Protein AF-A0A7S4M885-F1 (afdb_monomer_lite)

Organism: NCBI:txid1487602

pLDDT: mean 85.15, std 11.68, range [41.31, 98.31]

Sequence (288 aa):
MVENRATVFFYVQADGYTIRGDMFSFKGLKLKLEPGKSYRIQMQRTVEAQRLHRTTGYGLYCNTDALFKLGIINESKNAKSIIAGQDSVQCASYKGKLWFFWGDTTSWEYPIMKNGFRSVCAYAEKTSITQSRPIRYTYLMNEDQSFTRAAVDPANLFHEMKDITDFDIATIWISGVTTVCDKNEKETMVAHGFARLRDSGEQYIVGALVWNDECQIFHWEKTLHSNLLHRENVNVSFQDIWQATNGAVTCKDSGNVYFCTPFPLVTVPSSLDSWCDALHYSFTPSVR

Secondary structure (DSSP, 8-state):
------EEEEE--BTTEE----TT---EEEEE--TT---PPP-EE-SSSPP----SSTTTTHHHHHHH---HHHH-GGGG--EEEE-S-EEEEETTEEEEEESSEEESS-SS-TTTTB-EEEEEEGGG-BTTB----EE-B-TTSSSBPBSEE-HHHHHH-TT--GGGEEEEEEEEEEEEE-TT--EEEEEEEEEEETT-SS-EEEEEEEEETTTTEEEEEEEEEETTSTT-S----HHHHHHHTSSEEEETTTTEEEE-SSS--EEEESSHHHHT-GGG-EE-----

Radius of gyration: 23.23 Å; chains: 1; bounding box: 60×46×76 Å

Foldseek 3Di:
DPQCQDWDKDQDDDPQWFAQADPVGRGTDTDGDGPPDDDDDDIHGNDPDDDQADAFAPCHCVVVCVVPVPCVCVVAPCVPAQWHDFDDWDWEDDPQKIKIKTQWTQGPVGGTDPALQAIFIWIFHPVQDDSNDHTRTDACADPVNNHGHHQEDAPVVCVVVVVDDSQQWPHKDWAQWYWFADPVRDIWTKIKIWTDTPPPVFWIWIAIWTADPVVRHTYGDATADTPVPVPDPDPDGSVNVRQQRHPWDQDPVVQWIAHPNPHRQWIAGRHPVRSGYNVRIGGHDPPD

Structure (mmCIF, N/CA/C/O backbone):
data_AF-A0A7S4M885-F1
#
_entry.id   AF-A0A7S4M885-F1
#
loop_
_atom_site.group_PDB
_atom_site.id
_atom_site.type_symbol
_atom_site.label_atom_id
_atom_site.label_alt_id
_atom_site.label_comp_id
_atom_site.label_asym_id
_atom_site.label_entity_id
_atom_site.label_seq_id
_atom_site.pdbx_PDB_ins_code
_atom_site.Cartn_x
_atom_site.Cartn_y
_atom_site.Cartn_z
_atom_site.occupancy
_atom_site.B_iso_or_equiv
_atom_site.auth_seq_id
_atom_site.auth_comp_id
_atom_site.auth_asym_id
_atom_site.auth_atom_id
_atom_site.pdbx_PDB_model_num
ATOM 1 N N . MET A 1 1 ? 23.822 8.217 -46.632 1.00 46.25 1 MET A N 1
ATOM 2 C CA . MET A 1 1 ? 23.373 7.489 -45.425 1.00 46.25 1 MET A CA 1
ATOM 3 C C . MET A 1 1 ? 24.330 6.327 -45.218 1.00 46.25 1 MET A C 1
ATOM 5 O O . MET A 1 1 ? 24.315 5.411 -46.026 1.00 46.25 1 MET A O 1
ATOM 9 N N . VAL A 1 2 ? 25.237 6.401 -44.241 1.00 49.38 2 VAL A N 1
ATOM 10 C CA . VAL A 1 2 ? 26.150 5.285 -43.940 1.00 49.38 2 VAL A CA 1
ATOM 11 C C . VAL A 1 2 ? 25.327 4.215 -43.223 1.00 49.38 2 VAL A C 1
ATOM 13 O O . VAL A 1 2 ? 24.893 4.427 -42.093 1.00 49.38 2 VAL A O 1
ATOM 16 N N . GLU A 1 3 ? 25.048 3.096 -43.893 1.00 55.44 3 GLU A N 1
ATOM 17 C CA . GLU A 1 3 ? 24.415 1.934 -43.266 1.00 55.44 3 GLU A CA 1
ATOM 18 C C . GLU A 1 3 ? 25.388 1.337 -42.251 1.00 55.44 3 GLU A C 1
ATOM 20 O O . GLU A 1 3 ? 26.307 0.593 -42.598 1.00 55.44 3 GLU A O 1
ATOM 25 N N . ASN A 1 4 ? 25.216 1.687 -40.981 1.00 56.59 4 ASN A N 1
ATOM 26 C CA . ASN A 1 4 ? 26.073 1.185 -39.922 1.00 56.59 4 ASN A CA 1
ATOM 27 C C . ASN A 1 4 ? 25.690 -0.276 -39.609 1.00 56.59 4 ASN A C 1
ATOM 29 O O . ASN A 1 4 ? 24.867 -0.547 -38.741 1.00 56.59 4 ASN A O 1
ATOM 33 N N . ARG A 1 5 ? 26.264 -1.226 -40.360 1.00 68.38 5 ARG A N 1
ATOM 34 C CA . ARG A 1 5 ? 26.051 -2.687 -40.239 1.00 68.38 5 ARG A CA 1
ATOM 35 C C . ARG A 1 5 ? 26.882 -3.314 -39.108 1.00 68.38 5 ARG A C 1
ATOM 37 O O . ARG A 1 5 ? 27.322 -4.462 -39.212 1.00 68.38 5 ARG A O 1
ATOM 44 N N . ALA A 1 6 ? 27.159 -2.549 -38.055 1.00 83.50 6 ALA A N 1
ATOM 45 C CA . ALA A 1 6 ? 28.027 -2.977 -36.970 1.00 83.50 6 ALA A CA 1
ATOM 46 C C . ALA A 1 6 ? 27.397 -4.144 -36.195 1.00 83.50 6 ALA A C 1
ATOM 48 O O . ALA A 1 6 ? 26.206 -4.145 -35.872 1.00 83.50 6 ALA A O 1
ATOM 49 N N . THR A 1 7 ? 28.218 -5.147 -35.888 1.00 91.69 7 THR A N 1
ATOM 50 C CA . THR A 1 7 ? 27.863 -6.170 -34.904 1.00 91.69 7 THR A CA 1
ATOM 51 C C . THR A 1 7 ? 28.271 -5.659 -33.534 1.00 91.69 7 THR A C 1
ATOM 53 O O . THR A 1 7 ? 29.448 -5.395 -33.302 1.00 91.69 7 THR A O 1
ATOM 56 N N . VAL A 1 8 ? 27.300 -5.519 -32.639 1.00 92.69 8 VAL A N 1
ATOM 57 C CA . VAL A 1 8 ? 27.499 -4.979 -31.292 1.00 92.69 8 VAL A CA 1
ATOM 58 C C . VAL A 1 8 ? 27.190 -6.070 -30.275 1.00 92.69 8 VAL A C 1
ATOM 60 O O . VAL A 1 8 ? 26.239 -6.835 -30.442 1.00 92.69 8 VAL A O 1
ATOM 63 N N . PHE A 1 9 ? 28.020 -6.173 -29.239 1.00 92.12 9 PHE A N 1
ATOM 64 C CA . PHE A 1 9 ? 27.763 -7.060 -28.112 1.00 92.12 9 PHE A CA 1
ATOM 65 C C . PHE A 1 9 ? 26.904 -6.339 -27.073 1.00 92.12 9 PHE A C 1
ATOM 67 O O . PHE A 1 9 ? 27.247 -5.239 -26.645 1.00 92.12 9 PHE A O 1
ATOM 74 N N . PHE A 1 10 ? 25.813 -6.974 -26.656 1.00 92.75 10 PHE A N 1
ATOM 75 C CA . PHE A 1 10 ? 24.923 -6.466 -25.619 1.00 92.75 10 PHE A CA 1
ATOM 76 C C . PHE A 1 10 ? 24.984 -7.370 -24.399 1.00 92.75 10 PHE A C 1
ATOM 78 O O . PHE A 1 10 ? 24.744 -8.574 -24.513 1.00 92.75 10 PHE A O 1
ATOM 85 N N . TYR A 1 11 ? 25.239 -6.782 -23.232 1.00 94.44 11 TYR A N 1
ATOM 86 C CA . TYR A 1 11 ? 24.945 -7.437 -21.963 1.00 94.44 11 TYR A CA 1
ATOM 87 C C . TYR A 1 11 ? 23.434 -7.494 -21.757 1.00 94.44 11 TYR A C 1
ATOM 89 O O . TYR A 1 11 ? 22.723 -6.531 -22.048 1.00 94.44 11 TYR A O 1
ATOM 97 N N . VAL A 1 12 ? 22.945 -8.627 -21.255 1.00 92.25 12 VAL A N 1
ATOM 98 C CA . VAL A 1 12 ? 21.523 -8.836 -20.979 1.00 92.25 12 VAL A CA 1
ATOM 99 C C . VAL A 1 12 ? 21.351 -9.171 -19.509 1.00 92.25 12 VAL A C 1
ATOM 101 O O . VAL A 1 12 ? 21.876 -10.171 -19.020 1.00 92.25 12 VAL A O 1
ATOM 104 N N . GLN A 1 13 ? 20.573 -8.346 -18.817 1.00 89.62 13 GLN A N 1
ATOM 105 C CA . GLN A 1 13 ? 20.245 -8.521 -17.410 1.00 89.62 13 GLN A CA 1
ATOM 106 C C . GLN A 1 13 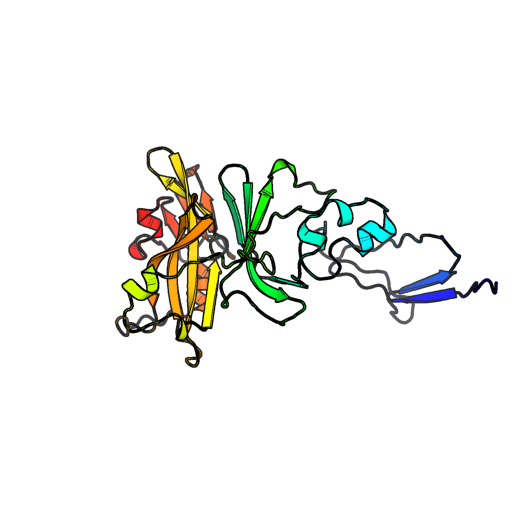? 18.742 -8.352 -17.209 1.00 89.62 13 GLN A C 1
ATOM 108 O O . GLN A 1 13 ? 18.130 -7.435 -17.757 1.00 89.62 13 GLN A O 1
ATOM 113 N N . ALA A 1 14 ? 18.155 -9.244 -16.416 1.00 86.81 14 ALA A N 1
ATOM 114 C CA . ALA A 1 14 ? 16.777 -9.149 -15.964 1.00 86.81 14 ALA A CA 1
ATOM 115 C C . ALA A 1 14 ? 16.621 -9.902 -14.638 1.00 86.81 14 ALA A C 1
ATOM 117 O O . ALA A 1 14 ? 17.200 -10.972 -14.461 1.00 86.81 14 ALA A O 1
ATOM 118 N N . ASP A 1 15 ? 15.824 -9.371 -13.715 1.00 86.69 15 ASP A N 1
ATOM 119 C CA . ASP A 1 15 ? 15.561 -10.045 -12.440 1.00 86.69 15 ASP A CA 1
ATOM 120 C C . ASP A 1 15 ? 14.787 -11.344 -12.674 1.00 86.69 15 ASP A C 1
ATOM 122 O O . ASP A 1 15 ? 13.747 -11.333 -13.336 1.00 86.69 15 ASP A O 1
ATOM 126 N N . GLY A 1 16 ? 15.271 -12.457 -12.119 1.00 90.75 16 GLY A N 1
ATOM 127 C CA . GLY A 1 16 ? 14.617 -13.764 -12.240 1.00 90.75 16 GLY A CA 1
ATOM 128 C C . GLY A 1 16 ? 14.776 -14.445 -13.605 1.00 90.75 16 GLY A C 1
ATOM 129 O O . GLY A 1 16 ? 14.171 -15.494 -13.831 1.00 90.75 16 GLY A O 1
ATOM 130 N N . TYR A 1 17 ? 15.584 -13.883 -14.510 1.00 92.19 17 TYR A N 1
ATOM 131 C CA . TYR A 1 17 ? 15.897 -14.479 -15.808 1.00 92.19 17 TYR A CA 1
ATOM 132 C C . TYR A 1 17 ? 17.391 -14.381 -16.109 1.00 92.19 17 TYR A C 1
ATOM 134 O O . TYR A 1 17 ? 18.079 -13.439 -15.729 1.00 92.19 17 TYR A O 1
ATOM 142 N N . THR A 1 18 ? 17.913 -15.349 -16.851 1.00 92.38 18 THR A N 1
ATOM 143 C CA . THR A 1 18 ? 19.321 -15.392 -17.222 1.00 92.38 18 THR A CA 1
ATOM 144 C C . THR A 1 18 ? 19.511 -15.879 -18.650 1.00 92.38 18 THR A C 1
ATOM 146 O O . THR A 1 18 ? 18.669 -16.578 -19.213 1.00 92.38 18 THR A O 1
ATOM 149 N N . ILE A 1 19 ? 20.634 -15.498 -19.246 1.00 94.19 19 ILE A N 1
ATOM 150 C CA . ILE A 1 19 ? 21.132 -16.080 -20.486 1.00 94.19 19 ILE A CA 1
ATOM 151 C C . ILE A 1 19 ? 22.395 -16.873 -20.163 1.00 94.19 19 ILE A C 1
ATOM 153 O O . ILE A 1 19 ? 23.155 -16.511 -19.259 1.00 94.19 19 ILE A O 1
ATOM 157 N N . ARG A 1 20 ? 22.615 -17.967 -20.894 1.00 89.38 20 ARG A N 1
ATOM 158 C CA . ARG A 1 20 ? 23.841 -18.751 -20.766 1.00 89.38 20 ARG A CA 1
ATOM 159 C C . ARG A 1 20 ? 25.040 -17.857 -21.098 1.00 89.38 20 ARG A C 1
ATOM 161 O O . ARG A 1 20 ? 25.049 -17.215 -22.144 1.00 89.38 20 ARG A O 1
ATOM 168 N N . GLY A 1 21 ? 26.023 -17.822 -20.200 1.00 88.75 21 GLY A N 1
ATOM 169 C CA . GLY A 1 21 ? 27.288 -17.140 -20.456 1.00 88.75 21 GLY A CA 1
ATOM 170 C C . GLY A 1 21 ? 28.099 -17.852 -21.538 1.00 88.75 21 GLY A C 1
ATOM 171 O O . GLY A 1 21 ? 27.958 -19.063 -21.732 1.00 88.75 21 GLY A O 1
ATOM 172 N N . ASP A 1 22 ? 28.944 -17.103 -22.240 1.00 87.56 22 ASP A N 1
ATOM 173 C CA . ASP A 1 22 ? 29.936 -17.684 -23.145 1.00 87.56 22 ASP A CA 1
ATOM 174 C C . ASP A 1 22 ? 31.113 -18.332 -22.379 1.00 87.56 22 ASP A C 1
ATOM 176 O O . ASP A 1 22 ? 31.073 -18.490 -21.157 1.00 87.56 22 ASP A O 1
ATOM 180 N N . MET A 1 23 ? 32.174 -18.726 -23.092 1.00 90.75 23 MET A N 1
ATOM 181 C CA . MET A 1 23 ? 33.375 -19.337 -22.498 1.00 90.75 23 MET A CA 1
ATOM 182 C C . MET A 1 23 ? 34.068 -18.433 -21.458 1.00 90.75 23 MET A C 1
ATOM 184 O O . MET A 1 23 ? 34.763 -18.940 -20.583 1.00 90.75 23 MET A O 1
ATOM 188 N N . PHE A 1 24 ? 33.849 -17.117 -21.518 1.00 90.88 24 PHE A N 1
ATOM 189 C CA . PHE A 1 24 ? 34.384 -16.125 -20.582 1.00 90.88 24 PHE A CA 1
ATOM 190 C C . PHE A 1 24 ? 33.341 -15.670 -19.553 1.00 90.88 24 PHE A C 1
ATOM 192 O O . PHE A 1 24 ? 33.571 -14.721 -18.809 1.00 90.88 24 PHE A O 1
ATOM 199 N N . SER A 1 25 ? 32.196 -16.358 -19.479 1.00 89.50 25 SER A N 1
ATOM 200 C CA . SER A 1 25 ? 31.058 -16.032 -18.613 1.00 89.50 25 SER A CA 1
ATOM 201 C C . SER A 1 25 ? 30.357 -14.705 -18.932 1.00 89.50 25 SER A C 1
ATOM 203 O O . SER A 1 25 ? 29.567 -14.220 -18.115 1.00 89.50 25 SER A O 1
ATOM 205 N N . PHE A 1 26 ? 30.554 -14.129 -20.123 1.00 91.81 26 PHE A N 1
ATOM 206 C CA . PHE A 1 26 ? 29.802 -12.943 -20.524 1.00 91.81 26 PHE A CA 1
ATOM 207 C C . PHE A 1 26 ? 28.343 -13.309 -20.808 1.00 91.81 26 PHE A C 1
ATOM 209 O O . PHE A 1 26 ? 28.038 -14.099 -21.703 1.00 91.81 26 PHE A O 1
ATOM 216 N N . LYS A 1 27 ? 27.419 -12.717 -20.044 1.00 92.94 27 LYS A N 1
ATOM 217 C CA . LYS A 1 27 ? 25.970 -12.928 -20.179 1.00 92.94 27 LYS A CA 1
ATOM 218 C C . LYS A 1 27 ? 25.377 -11.942 -21.182 1.00 92.94 27 LYS A C 1
ATOM 220 O O . LYS A 1 27 ? 24.814 -10.911 -20.816 1.00 92.94 27 LYS A O 1
ATOM 225 N N . GLY A 1 28 ? 25.549 -12.246 -22.462 1.00 93.25 28 GLY A N 1
ATOM 226 C CA . GLY A 1 28 ? 25.133 -11.363 -23.541 1.00 93.25 28 GLY A CA 1
ATOM 227 C C . GLY A 1 28 ? 25.100 -12.043 -24.901 1.00 93.25 28 GLY A C 1
ATOM 228 O O . GLY A 1 28 ? 25.304 -13.249 -25.019 1.00 93.25 28 GLY A O 1
ATOM 229 N N . LEU A 1 29 ? 24.828 -11.259 -25.939 1.00 92.69 29 LEU A N 1
ATOM 230 C CA . LEU A 1 29 ? 24.821 -11.738 -27.316 1.00 92.69 29 LEU A CA 1
ATOM 231 C C . LEU A 1 29 ? 25.283 -10.660 -28.293 1.00 92.69 29 LEU A C 1
ATOM 233 O O . LEU A 1 29 ? 25.112 -9.460 -28.073 1.00 92.69 29 LEU A O 1
ATOM 237 N N . LYS A 1 30 ? 25.862 -11.117 -29.403 1.00 92.50 30 LYS A N 1
ATOM 238 C CA . LYS A 1 30 ? 26.221 -10.270 -30.539 1.00 92.50 30 LYS A CA 1
ATOM 239 C C . LYS A 1 30 ? 24.999 -10.097 -31.429 1.00 92.50 30 LYS A C 1
ATOM 241 O O . LYS A 1 30 ? 24.445 -11.082 -31.912 1.00 92.50 30 LYS A O 1
ATOM 246 N N . LEU A 1 31 ? 24.605 -8.854 -31.669 1.00 91.94 31 LEU A N 1
ATOM 247 C CA . LEU A 1 31 ? 23.520 -8.509 -32.577 1.00 91.94 31 LEU A CA 1
ATOM 248 C C . LEU A 1 31 ? 24.074 -7.700 -33.744 1.00 91.94 31 LEU A C 1
ATOM 250 O O . LEU A 1 31 ? 24.783 -6.713 -33.549 1.00 91.94 31 LEU A O 1
ATOM 254 N N . LYS A 1 32 ? 23.734 -8.113 -34.965 1.00 91.88 32 LYS A N 1
ATOM 255 C CA . LYS A 1 32 ? 24.028 -7.342 -36.174 1.00 91.88 32 LYS A CA 1
ATOM 256 C C . LYS A 1 32 ? 22.964 -6.262 -36.333 1.00 91.88 32 LYS A C 1
ATOM 258 O O . LYS A 1 32 ? 21.813 -6.576 -36.616 1.00 91.88 32 LYS A O 1
ATOM 263 N N . LEU A 1 33 ? 23.303 -5.000 -36.125 1.00 88.94 33 LEU A N 1
ATOM 264 C CA . LEU A 1 33 ? 22.292 -3.948 -36.148 1.00 88.94 33 LEU A CA 1
ATOM 265 C C . LEU A 1 33 ? 21.846 -3.663 -37.590 1.00 88.94 33 LEU A C 1
ATOM 267 O O . LEU A 1 33 ? 22.669 -3.447 -38.476 1.00 88.94 33 LEU A O 1
ATOM 271 N N . GLU A 1 34 ? 20.533 -3.698 -37.821 1.00 86.75 34 GLU A N 1
ATOM 272 C CA . GLU A 1 34 ? 19.895 -3.389 -39.105 1.00 86.75 34 GLU A CA 1
ATOM 273 C C . GLU A 1 34 ? 18.704 -2.452 -38.815 1.00 86.75 34 GLU A C 1
ATOM 275 O O . GLU A 1 34 ? 17.918 -2.754 -37.908 1.00 86.75 34 GLU A O 1
ATOM 280 N N . PRO A 1 35 ? 18.566 -1.305 -39.512 1.00 84.44 35 PRO A N 1
ATOM 281 C CA . PRO A 1 35 ? 17.481 -0.359 -39.258 1.00 84.44 35 PRO A CA 1
ATOM 282 C C . PRO A 1 35 ? 16.100 -1.025 -39.292 1.00 84.44 35 PRO A C 1
ATOM 284 O O . PRO A 1 35 ? 15.776 -1.756 -40.224 1.00 84.44 35 PRO A O 1
ATOM 287 N N . GLY A 1 36 ? 15.288 -0.784 -38.259 1.00 83.44 36 GLY A N 1
ATOM 288 C CA . GLY A 1 36 ? 13.927 -1.323 -38.146 1.00 83.44 36 GLY A CA 1
ATOM 289 C C . GLY A 1 36 ? 13.830 -2.808 -37.778 1.00 83.44 36 GLY A C 1
ATOM 290 O O . GLY A 1 36 ? 12.720 -3.306 -37.597 1.00 83.44 36 GLY A O 1
ATOM 291 N N . LYS A 1 37 ? 14.951 -3.526 -37.633 1.00 86.38 37 LYS A N 1
ATOM 292 C CA . LYS A 1 37 ? 14.936 -4.948 -37.279 1.00 86.38 37 LYS A CA 1
ATOM 293 C C . LYS A 1 37 ? 14.741 -5.161 -35.782 1.00 86.38 37 LYS A C 1
ATOM 295 O O . LYS A 1 37 ? 15.445 -4.578 -34.960 1.00 86.38 37 LYS A O 1
ATOM 300 N N . SER A 1 38 ? 13.831 -6.066 -35.433 1.00 85.19 38 SER A N 1
ATOM 301 C CA . SER A 1 38 ? 13.612 -6.515 -34.057 1.00 85.19 38 SER A CA 1
ATOM 302 C C . SER A 1 38 ? 14.305 -7.850 -33.798 1.00 85.19 38 SER A C 1
ATOM 304 O O . SER A 1 38 ? 14.246 -8.768 -34.616 1.00 85.19 38 SER A O 1
ATOM 306 N N . TYR A 1 39 ? 14.926 -7.971 -32.627 1.00 87.19 39 TYR A N 1
ATOM 307 C CA . TYR A 1 39 ? 15.558 -9.197 -32.154 1.00 87.19 39 TYR A CA 1
ATOM 308 C C . TYR A 1 39 ? 14.798 -9.737 -30.949 1.00 87.19 39 TYR A C 1
ATOM 310 O O . TYR A 1 39 ? 14.526 -9.002 -30.002 1.00 87.19 39 TYR A O 1
ATOM 318 N N . ARG A 1 40 ? 14.468 -11.031 -30.967 1.00 88.50 40 ARG A N 1
ATOM 319 C CA . ARG A 1 40 ? 13.865 -11.718 -29.823 1.00 88.50 40 ARG A CA 1
ATOM 320 C C . ARG A 1 40 ? 14.944 -12.486 -29.073 1.00 88.50 40 ARG A C 1
ATOM 322 O O . ARG A 1 40 ? 15.534 -13.410 -29.623 1.00 88.50 40 ARG A O 1
ATOM 329 N N . ILE A 1 41 ? 15.164 -12.123 -27.814 1.00 89.25 41 ILE A N 1
ATOM 330 C CA . ILE A 1 41 ? 16.119 -12.794 -26.930 1.00 89.25 41 ILE A CA 1
ATOM 331 C C . ILE A 1 41 ? 15.336 -13.773 -26.059 1.00 89.25 41 ILE A C 1
ATOM 333 O O . ILE A 1 41 ? 14.445 -13.370 -25.313 1.00 89.25 41 ILE A O 1
ATOM 337 N N . GLN A 1 42 ? 15.638 -15.064 -26.177 1.00 90.62 42 GLN A N 1
ATOM 338 C CA . GLN A 1 42 ? 15.100 -16.077 -25.272 1.00 90.62 42 GLN A CA 1
ATOM 339 C C . GLN A 1 42 ? 15.991 -16.166 -24.031 1.00 90.62 42 GLN A C 1
ATOM 341 O O . GLN A 1 42 ? 17.213 -16.234 -24.146 1.00 90.62 42 GLN A O 1
ATOM 346 N N . MET A 1 43 ? 15.376 -16.156 -22.851 1.00 91.62 43 MET A N 1
ATOM 347 C CA . MET A 1 43 ? 16.064 -16.220 -21.561 1.00 91.62 43 MET A CA 1
ATOM 348 C C . MET A 1 43 ? 15.503 -17.375 -20.733 1.00 91.62 43 MET A C 1
ATOM 350 O O . MET A 1 43 ? 14.318 -17.698 -20.827 1.00 91.62 43 MET A O 1
ATOM 354 N N . GLN A 1 44 ? 16.348 -17.972 -19.900 1.00 91.12 44 GLN A N 1
ATOM 355 C CA . GLN A 1 44 ? 15.960 -18.990 -18.936 1.00 91.12 44 GLN A CA 1
ATOM 356 C C . GLN A 1 44 ? 15.480 -18.316 -17.654 1.00 91.12 44 GLN A C 1
ATOM 358 O O . GLN A 1 44 ? 16.190 -17.500 -17.072 1.00 91.12 44 GLN A O 1
ATOM 363 N N . ARG A 1 45 ? 14.282 -18.666 -17.196 1.00 92.19 45 ARG A N 1
ATOM 364 C CA . ARG A 1 45 ? 13.773 -18.225 -15.898 1.00 92.19 45 ARG A CA 1
ATOM 365 C C . ARG A 1 45 ? 14.516 -18.958 -14.773 1.00 92.19 45 ARG A C 1
ATOM 367 O O . ARG A 1 45 ? 14.712 -20.166 -14.862 1.00 92.19 45 ARG A O 1
ATOM 374 N N . THR A 1 46 ? 14.930 -18.227 -13.741 1.00 93.06 46 THR A N 1
ATOM 375 C CA . THR A 1 46 ? 15.710 -18.742 -12.599 1.00 93.06 46 THR A CA 1
ATOM 376 C C . THR A 1 46 ? 14.919 -18.783 -11.291 1.00 93.06 46 THR A C 1
ATOM 378 O O . THR A 1 46 ? 15.459 -19.204 -10.275 1.00 93.06 46 THR A O 1
ATOM 381 N N . VAL A 1 47 ? 13.670 -18.315 -11.297 1.00 91.56 47 VAL A N 1
ATOM 382 C CA . VAL A 1 47 ? 12.755 -18.302 -10.144 1.00 91.56 47 VAL A CA 1
ATOM 383 C C . VAL A 1 47 ? 11.389 -18.842 -10.566 1.00 91.56 47 VAL A C 1
ATOM 385 O O . VAL A 1 47 ? 11.011 -18.695 -11.722 1.00 91.56 47 VAL A O 1
ATOM 388 N N . GLU A 1 48 ? 10.617 -19.438 -9.659 1.00 89.62 48 GLU A N 1
ATOM 389 C CA . GLU A 1 48 ? 9.286 -19.975 -10.008 1.00 89.62 48 GLU A CA 1
ATOM 390 C C . GLU A 1 48 ? 8.309 -18.875 -10.460 1.00 89.62 48 GLU A C 1
ATOM 392 O O . GLU A 1 48 ? 7.490 -19.069 -11.361 1.00 89.62 48 GLU A O 1
ATOM 397 N N . ALA A 1 49 ? 8.436 -17.679 -9.879 1.00 86.31 49 ALA A N 1
ATOM 398 C CA . ALA A 1 49 ? 7.587 -16.543 -10.202 1.00 86.31 49 ALA A CA 1
ATOM 399 C C . ALA A 1 49 ? 7.841 -16.016 -11.626 1.00 86.31 49 ALA A C 1
ATOM 401 O O . ALA A 1 49 ? 8.965 -15.704 -12.021 1.00 86.31 49 ALA A O 1
ATOM 402 N N . GLN A 1 50 ? 6.770 -15.842 -12.400 1.00 83.44 50 GLN A N 1
ATOM 403 C CA . GLN A 1 50 ? 6.833 -15.138 -13.677 1.00 83.44 50 GLN A CA 1
ATOM 404 C C . GLN A 1 50 ? 6.629 -13.637 -13.467 1.00 83.44 50 GLN A C 1
ATOM 406 O O . GLN A 1 50 ? 5.645 -13.206 -12.868 1.00 83.44 50 GLN A O 1
ATOM 411 N N . ARG A 1 51 ? 7.516 -12.822 -14.044 1.00 80.69 51 ARG A N 1
ATOM 412 C CA . ARG A 1 51 ? 7.302 -11.376 -14.110 1.00 80.69 51 ARG A CA 1
ATOM 413 C C . ARG A 1 51 ? 6.304 -11.064 -15.224 1.00 80.69 51 ARG A C 1
ATOM 415 O O . ARG A 1 51 ? 6.562 -11.380 -16.382 1.00 80.69 51 ARG A O 1
ATOM 422 N N . LEU A 1 52 ? 5.175 -10.451 -14.872 1.00 79.31 52 LEU A N 1
ATOM 423 C CA . LEU A 1 52 ? 4.129 -10.089 -15.835 1.00 79.31 52 LEU A CA 1
ATOM 424 C C . LEU A 1 52 ? 4.353 -8.682 -16.392 1.00 79.31 52 LEU A C 1
ATOM 426 O O . LEU A 1 52 ? 4.644 -8.506 -17.571 1.00 79.31 52 LEU A O 1
ATOM 430 N N . HIS A 1 53 ? 4.262 -7.673 -15.530 1.00 79.00 53 HIS A N 1
ATOM 431 C CA . HIS A 1 53 ? 4.354 -6.273 -15.927 1.00 79.00 53 HIS A CA 1
ATOM 432 C C . HIS A 1 53 ? 4.948 -5.412 -14.811 1.00 79.00 53 HIS A C 1
ATOM 434 O O . HIS A 1 53 ? 4.856 -5.734 -13.626 1.00 79.00 53 HIS A O 1
ATOM 440 N N . ARG A 1 54 ? 5.541 -4.281 -15.199 1.00 81.25 54 ARG A N 1
ATOM 441 C CA . ARG A 1 54 ? 5.839 -3.183 -14.275 1.00 81.25 54 ARG A CA 1
ATOM 442 C C . ARG A 1 54 ? 4.531 -2.446 -13.972 1.00 81.25 54 ARG A C 1
ATOM 444 O O . ARG A 1 54 ? 3.785 -2.152 -14.901 1.00 81.25 54 ARG A O 1
ATOM 451 N N . THR A 1 55 ? 4.261 -2.182 -12.699 1.00 82.12 55 THR A N 1
ATOM 452 C CA . THR A 1 55 ? 3.037 -1.508 -12.236 1.00 82.12 55 THR A CA 1
ATOM 453 C C . THR A 1 55 ? 3.278 -0.044 -11.871 1.00 82.12 55 THR A C 1
ATOM 455 O O . THR A 1 55 ? 2.425 0.794 -12.135 1.00 82.12 55 THR A O 1
ATOM 458 N N . THR A 1 56 ? 4.451 0.286 -11.333 1.00 84.75 56 THR A N 1
ATOM 459 C CA . THR A 1 56 ? 4.835 1.645 -10.926 1.00 84.75 56 THR A CA 1
ATOM 460 C C . THR A 1 56 ? 6.238 1.990 -11.437 1.00 84.75 56 THR A C 1
ATOM 462 O O . THR A 1 56 ? 6.970 1.129 -11.938 1.00 84.75 56 THR A O 1
ATOM 465 N N . GLY A 1 57 ? 6.624 3.257 -11.309 1.00 81.00 57 GLY A N 1
ATOM 466 C CA . GLY A 1 57 ? 7.993 3.717 -11.522 1.00 81.00 57 GLY A CA 1
ATOM 467 C C . GLY A 1 57 ? 8.277 4.355 -12.881 1.00 81.00 57 GLY A C 1
ATOM 468 O O . GLY A 1 57 ? 7.495 4.241 -13.822 1.00 81.00 57 GLY A O 1
ATOM 469 N N . TYR A 1 58 ? 9.426 5.025 -12.990 1.00 79.81 58 TYR A N 1
ATOM 470 C CA . TYR A 1 58 ? 9.816 5.744 -14.200 1.00 79.81 58 TYR A CA 1
ATOM 471 C C . TYR A 1 58 ? 9.802 4.855 -15.451 1.00 79.81 58 TYR A C 1
ATOM 473 O O . TYR A 1 58 ? 10.165 3.672 -15.420 1.00 79.81 58 TYR A O 1
ATOM 481 N N . GLY A 1 59 ? 9.392 5.453 -16.572 1.00 75.50 59 GLY A N 1
ATOM 482 C CA . GLY A 1 59 ? 9.332 4.794 -17.867 1.00 75.50 59 GLY A CA 1
ATOM 483 C C . GLY A 1 59 ? 8.196 3.780 -17.948 1.00 75.50 59 GLY A C 1
ATOM 484 O O . GLY A 1 59 ? 8.251 2.882 -18.793 1.00 75.50 59 GLY A O 1
ATOM 485 N N . LEU A 1 60 ? 7.195 3.888 -17.061 1.00 78.38 60 LEU A N 1
ATOM 486 C CA . LEU A 1 60 ? 6.013 3.039 -17.069 1.00 78.38 60 LEU A CA 1
ATOM 487 C C . LEU A 1 60 ? 5.384 3.074 -18.466 1.00 78.38 60 LEU A C 1
ATOM 489 O O . LEU A 1 60 ? 4.992 4.121 -18.969 1.00 78.38 60 LEU A O 1
ATOM 493 N N . TYR A 1 61 ? 5.338 1.907 -19.101 1.00 76.75 61 TYR A N 1
ATOM 494 C CA . TYR A 1 61 ? 4.841 1.681 -20.460 1.00 76.75 61 TYR A CA 1
ATOM 495 C C . TYR A 1 61 ? 5.677 2.261 -21.608 1.00 76.75 61 TYR A C 1
ATOM 497 O O . TYR A 1 61 ? 5.445 1.831 -22.728 1.00 76.75 61 TYR A O 1
ATOM 505 N N . CYS A 1 62 ? 6.695 3.100 -21.379 1.00 76.19 62 CYS A N 1
ATOM 506 C CA . CYS A 1 62 ? 7.525 3.684 -22.450 1.00 76.19 62 CYS A CA 1
ATOM 507 C C . CYS A 1 62 ? 8.147 2.640 -23.370 1.00 76.19 62 CYS A C 1
ATOM 509 O O . CYS A 1 62 ? 7.950 2.683 -24.581 1.00 76.19 62 CYS A O 1
ATOM 511 N N . ASN A 1 63 ? 8.846 1.659 -22.803 1.00 76.81 63 ASN A N 1
ATOM 512 C CA . ASN A 1 63 ? 9.496 0.631 -23.614 1.00 76.81 63 ASN A CA 1
ATOM 513 C C . ASN A 1 63 ? 8.471 -0.291 -24.282 1.00 76.81 63 ASN A C 1
ATOM 515 O O . ASN A 1 63 ? 8.639 -0.661 -25.440 1.00 76.81 63 ASN A O 1
ATOM 519 N N . THR A 1 64 ? 7.396 -0.639 -23.573 1.00 74.75 64 THR A N 1
ATOM 520 C CA . THR A 1 64 ? 6.316 -1.473 -24.115 1.00 74.75 64 THR A CA 1
ATOM 521 C C . THR A 1 64 ? 5.639 -0.784 -25.294 1.00 74.75 64 THR A C 1
ATOM 523 O O . THR A 1 64 ? 5.445 -1.397 -26.338 1.00 74.75 64 THR A O 1
ATOM 526 N N . ASP A 1 65 ? 5.306 0.493 -25.156 1.00 77.62 65 ASP A N 1
ATOM 527 C CA . ASP A 1 65 ? 4.621 1.249 -26.192 1.00 77.62 65 ASP A CA 1
ATOM 528 C C . ASP A 1 65 ? 5.536 1.519 -27.390 1.00 77.62 65 ASP A C 1
ATOM 530 O O . ASP A 1 65 ? 5.119 1.336 -28.530 1.00 77.62 65 ASP A O 1
ATOM 534 N N . ALA A 1 66 ? 6.814 1.830 -27.151 1.00 77.31 66 ALA A N 1
ATOM 535 C CA . ALA A 1 66 ? 7.804 1.985 -28.214 1.00 77.31 66 ALA A CA 1
ATOM 536 C C . ALA A 1 66 ? 8.023 0.687 -29.014 1.00 77.31 66 ALA A C 1
ATOM 538 O O . ALA A 1 66 ? 8.159 0.731 -30.237 1.00 77.31 66 ALA A O 1
ATOM 539 N N . LEU A 1 67 ? 8.047 -0.469 -28.339 1.00 75.00 67 LEU A N 1
ATOM 540 C CA . LEU A 1 67 ? 8.289 -1.768 -28.975 1.00 75.00 67 LEU A CA 1
ATOM 541 C C . LEU A 1 67 ? 7.049 -2.336 -29.670 1.00 75.00 67 LEU A C 1
ATOM 543 O O . LEU A 1 67 ? 7.164 -2.897 -30.758 1.00 75.00 67 LEU A O 1
ATOM 547 N N . PHE A 1 68 ? 5.875 -2.214 -29.052 1.00 75.62 68 PHE A N 1
ATOM 548 C CA . PHE A 1 68 ? 4.657 -2.892 -29.502 1.00 75.62 68 PHE A CA 1
ATOM 549 C C . PHE A 1 68 ? 3.608 -1.951 -30.105 1.00 75.62 68 PHE A C 1
ATOM 551 O O . PHE A 1 68 ? 2.608 -2.435 -30.627 1.00 75.62 68 PHE A O 1
ATOM 558 N N . LYS A 1 69 ? 3.830 -0.629 -30.062 1.00 74.19 69 LYS A N 1
ATOM 559 C CA . LYS A 1 69 ? 2.926 0.409 -30.592 1.00 74.19 69 LYS A CA 1
ATOM 560 C C . LYS A 1 69 ? 1.483 0.242 -30.104 1.00 74.19 69 LYS A C 1
ATOM 562 O O . LYS A 1 69 ? 0.540 0.350 -30.884 1.00 74.19 69 LYS A O 1
ATOM 567 N N . LEU A 1 70 ? 1.316 -0.068 -28.820 1.00 72.12 70 LEU A N 1
ATOM 568 C CA . LEU A 1 70 ? 0.015 -0.426 -28.246 1.00 72.12 70 LEU A CA 1
ATOM 569 C C . LEU A 1 70 ? -0.860 0.792 -27.915 1.00 72.12 70 LEU A C 1
ATOM 571 O O . LEU A 1 70 ? -2.021 0.610 -27.565 1.00 72.12 70 LEU A O 1
ATOM 575 N N . GLY A 1 71 ? -0.322 2.011 -27.987 1.00 71.31 71 GLY A N 1
ATOM 576 C CA . GLY A 1 71 ? -1.004 3.239 -27.583 1.00 71.31 71 GLY A CA 1
ATOM 577 C C . GLY A 1 71 ? -1.258 3.338 -26.074 1.00 71.31 71 GLY A C 1
ATOM 578 O O . GLY A 1 71 ? -2.030 4.193 -25.643 1.00 71.31 71 GLY A O 1
ATOM 579 N N . ILE A 1 72 ? -0.621 2.495 -25.249 1.00 70.69 72 ILE A N 1
ATOM 580 C CA . ILE A 1 72 ? -0.927 2.372 -23.810 1.00 70.69 72 ILE A CA 1
ATOM 581 C C . ILE A 1 72 ? -0.615 3.672 -23.066 1.00 70.69 72 ILE A C 1
ATOM 583 O O . ILE A 1 72 ? -1.327 4.033 -22.129 1.00 70.69 72 ILE A O 1
ATOM 587 N N . ILE A 1 73 ? 0.430 4.388 -23.486 1.00 68.94 73 ILE A N 1
ATOM 588 C CA . ILE A 1 73 ? 0.798 5.681 -22.900 1.00 68.94 73 ILE A CA 1
ATOM 589 C C . ILE A 1 73 ? -0.318 6.703 -23.096 1.00 68.94 73 ILE A C 1
ATOM 591 O O . ILE A 1 73 ? -0.681 7.394 -22.149 1.00 68.94 73 ILE A O 1
ATOM 595 N N . ASN A 1 74 ? -0.897 6.760 -24.295 1.00 60.16 74 ASN A N 1
ATOM 596 C CA . ASN A 1 74 ? -1.941 7.728 -24.626 1.00 60.16 74 ASN A CA 1
ATOM 597 C C . ASN A 1 74 ? -3.261 7.429 -23.902 1.00 60.16 74 ASN A C 1
ATOM 599 O O . ASN A 1 74 ? -4.021 8.345 -23.601 1.00 60.16 74 ASN A O 1
ATOM 603 N N . GLU A 1 75 ? -3.525 6.159 -23.591 1.00 57.75 75 GLU A N 1
ATOM 604 C CA . GLU A 1 75 ? -4.712 5.736 -22.839 1.00 57.75 75 GLU A CA 1
ATOM 605 C C . GLU A 1 75 ? -4.558 5.875 -21.316 1.00 57.75 75 GLU A C 1
ATOM 607 O O . GLU A 1 75 ? -5.549 5.896 -20.582 1.00 57.75 75 GLU A O 1
ATOM 612 N N . SER A 1 76 ? -3.326 5.942 -20.810 1.00 58.66 76 SER A N 1
ATOM 613 C CA . SER A 1 76 ? -3.055 6.009 -19.379 1.00 58.66 76 SER A CA 1
ATOM 614 C C . SER A 1 76 ? -3.108 7.456 -18.891 1.00 58.66 76 SER A C 1
ATOM 616 O O . SER A 1 76 ? -2.179 8.232 -19.116 1.00 58.66 76 SER A O 1
ATOM 618 N N . LYS A 1 77 ? -4.138 7.812 -18.110 1.00 56.38 77 LYS A N 1
ATOM 619 C CA . LYS A 1 77 ? -4.157 9.085 -17.354 1.00 56.38 77 LYS A CA 1
ATOM 620 C C . LYS A 1 77 ? -2.916 9.247 -16.455 1.00 56.38 77 LYS A C 1
ATOM 622 O O . LYS A 1 77 ? -2.504 10.369 -16.182 1.00 56.38 77 LYS A O 1
ATOM 627 N N . ASN A 1 78 ? -2.276 8.137 -16.075 1.00 55.31 78 ASN A N 1
ATOM 628 C CA . ASN A 1 78 ? -1.070 8.106 -15.243 1.00 55.31 78 ASN A CA 1
ATOM 629 C C . ASN A 1 78 ? 0.232 8.302 -16.022 1.00 55.31 78 ASN A C 1
ATOM 631 O O . ASN A 1 78 ? 1.269 8.461 -15.393 1.00 55.31 78 ASN A O 1
ATOM 635 N N . ALA A 1 79 ? 0.231 8.271 -17.360 1.00 47.94 79 ALA A N 1
ATOM 636 C CA . ALA A 1 79 ? 1.456 8.505 -18.132 1.00 47.94 79 ALA A CA 1
ATOM 637 C C . ALA A 1 79 ? 1.996 9.940 -17.968 1.00 47.94 79 ALA A C 1
ATOM 639 O O . ALA A 1 79 ? 3.144 10.212 -18.303 1.00 47.94 79 ALA A O 1
ATOM 640 N N . LYS A 1 80 ? 1.172 10.843 -17.419 1.00 52.88 80 LYS A N 1
ATOM 641 C CA . LYS A 1 80 ? 1.549 12.196 -16.996 1.00 52.88 80 LYS A CA 1
ATOM 642 C C . LYS A 1 80 ? 1.945 12.287 -15.517 1.00 52.88 80 LYS A C 1
ATOM 644 O O . LYS A 1 80 ? 2.176 13.393 -15.040 1.00 52.88 80 LYS A O 1
ATOM 649 N N . SER A 1 81 ? 1.953 11.183 -14.764 1.00 61.34 81 SER A N 1
ATOM 650 C CA . SER A 1 81 ? 2.174 11.268 -13.322 1.00 61.34 81 SER A CA 1
ATOM 651 C C . SER A 1 81 ? 3.627 11.639 -13.035 1.00 61.34 81 SER A C 1
ATOM 653 O O . SER A 1 81 ? 4.566 11.089 -13.613 1.00 61.34 81 SER A O 1
ATOM 655 N N . ILE A 1 82 ? 3.814 12.579 -12.109 1.00 70.06 82 ILE A N 1
ATOM 656 C CA . ILE A 1 82 ? 5.140 12.935 -11.605 1.00 70.06 82 ILE A CA 1
ATOM 657 C C . ILE A 1 82 ? 5.734 11.841 -10.698 1.00 70.06 82 ILE A C 1
ATOM 659 O O . ILE A 1 82 ? 6.798 12.051 -10.125 1.00 70.06 82 ILE A O 1
ATOM 663 N N . ILE A 1 83 ? 5.052 10.697 -10.540 1.00 82.44 83 ILE A N 1
ATOM 664 C CA . ILE A 1 83 ? 5.461 9.579 -9.686 1.00 82.44 83 ILE A CA 1
ATOM 665 C C . ILE A 1 83 ? 6.524 8.760 -10.422 1.00 82.44 83 ILE A C 1
ATOM 667 O O . ILE A 1 83 ? 6.269 8.152 -11.461 1.00 82.44 83 ILE A O 1
ATOM 671 N N . ALA A 1 84 ? 7.722 8.713 -9.852 1.00 85.19 84 ALA A N 1
ATOM 672 C CA . ALA A 1 84 ? 8.884 8.042 -10.424 1.00 85.19 84 ALA A CA 1
ATOM 673 C C . ALA A 1 84 ? 9.172 6.671 -9.787 1.00 85.19 84 ALA A C 1
ATOM 675 O O . ALA A 1 84 ? 9.955 5.900 -10.345 1.00 85.19 84 ALA A O 1
ATOM 676 N N . GLY A 1 85 ? 8.523 6.325 -8.670 1.00 87.44 85 GLY A N 1
ATOM 677 C CA . GLY A 1 85 ? 8.707 5.048 -7.974 1.00 87.44 85 GLY A CA 1
ATOM 678 C C . GLY A 1 85 ? 7.831 4.938 -6.732 1.00 87.44 85 GLY A C 1
ATOM 679 O O . GLY A 1 85 ? 7.473 5.958 -6.151 1.00 87.44 85 GLY A O 1
ATOM 680 N N . GLN A 1 86 ? 7.460 3.713 -6.362 1.00 89.81 86 GLN A N 1
ATOM 681 C CA . GLN A 1 86 ? 6.648 3.415 -5.180 1.00 89.81 86 GLN A CA 1
ATOM 682 C C . GLN A 1 86 ? 7.007 2.042 -4.621 1.00 89.81 86 GLN A C 1
ATOM 684 O O . GLN A 1 86 ? 7.254 1.123 -5.410 1.00 89.81 86 GLN A O 1
ATOM 689 N N . ASP A 1 87 ? 6.961 1.889 -3.300 1.00 89.88 87 ASP A N 1
ATOM 690 C CA . ASP A 1 87 ? 7.199 0.619 -2.615 1.00 89.88 87 ASP A CA 1
ATOM 691 C C . ASP A 1 87 ? 6.090 0.243 -1.616 1.00 89.88 87 ASP A C 1
ATOM 693 O O . ASP A 1 87 ? 5.046 0.896 -1.529 1.00 89.88 87 ASP A O 1
ATOM 697 N N . SER A 1 88 ? 6.310 -0.869 -0.907 1.00 89.19 88 SER A N 1
ATOM 698 C CA . SER A 1 88 ? 5.504 -1.277 0.252 1.00 89.19 88 SER A CA 1
ATOM 699 C C . SER A 1 88 ? 4.007 -1.398 -0.040 1.00 89.19 88 SER A C 1
ATOM 701 O O . SER A 1 88 ? 3.167 -0.991 0.759 1.00 89.19 88 SER A O 1
ATOM 7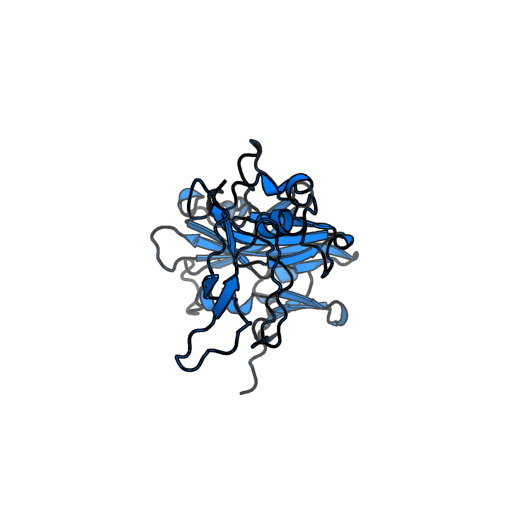03 N N . VAL A 1 89 ? 3.671 -1.939 -1.216 1.00 92.75 89 VAL A N 1
ATOM 704 C CA . VAL A 1 89 ? 2.286 -2.003 -1.683 1.00 92.75 89 VAL A CA 1
ATOM 705 C C . VAL A 1 89 ? 1.406 -2.821 -0.735 1.00 92.75 89 VAL A C 1
ATOM 707 O O . VAL A 1 89 ? 1.693 -3.979 -0.441 1.00 92.75 89 VAL A O 1
ATOM 710 N N . GLN A 1 90 ? 0.293 -2.227 -0.321 1.00 94.31 90 GLN A N 1
ATOM 711 C CA . GLN A 1 90 ? -0.828 -2.894 0.331 1.00 94.31 90 GLN A CA 1
ATOM 712 C C . GLN A 1 90 ? -2.005 -2.924 -0.645 1.00 94.31 90 GLN A C 1
ATOM 714 O O . GLN A 1 90 ? -2.207 -1.974 -1.408 1.00 94.31 90 GLN A O 1
ATOM 719 N N . CYS A 1 91 ? -2.785 -4.004 -0.654 1.00 93.62 91 CYS A N 1
ATOM 720 C CA . CYS A 1 91 ? -3.902 -4.146 -1.582 1.00 93.62 91 CYS A CA 1
ATOM 721 C C . CYS A 1 91 ? -5.111 -4.789 -0.914 1.00 93.62 91 CYS A C 1
ATOM 723 O O . CYS A 1 91 ? -4.980 -5.822 -0.265 1.00 93.62 91 CYS A O 1
ATOM 725 N N . ALA A 1 92 ? -6.287 -4.211 -1.149 1.00 94.44 92 ALA A N 1
ATOM 726 C CA . ALA A 1 92 ? -7.551 -4.777 -0.708 1.00 94.44 92 ALA A CA 1
ATOM 727 C C . ALA A 1 92 ? -8.603 -4.707 -1.813 1.00 94.44 92 ALA A C 1
ATOM 729 O O . ALA A 1 92 ? -8.702 -3.748 -2.583 1.00 94.44 92 ALA A O 1
ATOM 730 N N . SER A 1 93 ? -9.423 -5.749 -1.876 1.00 93.56 93 SER A N 1
ATOM 731 C CA . SER A 1 93 ? -10.653 -5.744 -2.654 1.00 93.56 93 SER A CA 1
ATOM 732 C C . SER A 1 93 ? -11.732 -5.037 -1.845 1.00 93.56 93 SER A C 1
ATOM 734 O O . SER A 1 93 ? -12.094 -5.536 -0.789 1.00 93.56 93 SER A O 1
ATOM 736 N N . TYR A 1 94 ? -12.305 -3.954 -2.363 1.00 95.31 94 TYR A N 1
ATOM 737 C CA . TYR A 1 94 ? -13.358 -3.221 -1.663 1.00 95.31 94 TYR A CA 1
ATOM 738 C C . TYR A 1 94 ? -14.338 -2.587 -2.653 1.00 95.31 94 TYR A C 1
ATOM 740 O O . TYR A 1 94 ? -13.924 -1.913 -3.602 1.00 95.31 94 TYR A O 1
ATOM 748 N N . LYS A 1 95 ? -15.641 -2.847 -2.462 1.00 92.31 95 LYS A N 1
ATOM 749 C CA . LYS A 1 95 ? -16.750 -2.309 -3.279 1.00 92.31 95 LYS A CA 1
ATOM 750 C C . LYS A 1 95 ? -16.531 -2.426 -4.794 1.00 92.31 95 LYS A C 1
ATOM 752 O O . LYS A 1 95 ? -16.631 -1.458 -5.544 1.00 92.31 95 LYS A O 1
ATOM 757 N N . GLY A 1 96 ? -16.182 -3.631 -5.248 1.00 90.50 96 GLY A N 1
ATOM 758 C CA . GLY A 1 96 ? -15.987 -3.947 -6.672 1.00 90.50 96 GLY A CA 1
ATOM 759 C C . GLY A 1 96 ? -14.647 -3.498 -7.271 1.00 90.50 96 GLY A C 1
ATOM 760 O O . GLY A 1 96 ? -14.309 -3.918 -8.377 1.00 90.50 96 GLY A O 1
ATOM 761 N N . LYS A 1 97 ? -13.839 -2.741 -6.524 1.00 94.44 97 LYS A N 1
ATOM 762 C CA . LYS A 1 97 ? -12.522 -2.252 -6.947 1.00 94.44 97 LYS A CA 1
ATOM 763 C C . LYS A 1 97 ? -11.400 -2.998 -6.238 1.00 94.44 97 LYS A C 1
ATOM 765 O O . LYS A 1 97 ? -11.611 -3.643 -5.210 1.00 94.44 97 LYS A O 1
ATOM 770 N N . LEU A 1 98 ? -10.203 -2.913 -6.806 1.00 94.69 98 LEU A N 1
ATOM 771 C CA . LEU A 1 98 ? -8.965 -3.213 -6.098 1.00 94.69 98 LEU A CA 1
ATOM 772 C C . LEU A 1 98 ? -8.295 -1.900 -5.745 1.00 94.69 98 LEU A C 1
ATOM 774 O O . LEU A 1 98 ? -7.972 -1.107 -6.628 1.00 94.69 98 LEU A O 1
ATOM 778 N N . TRP A 1 99 ? -8.124 -1.684 -4.453 1.00 96.12 99 TRP A N 1
ATOM 779 C CA . TRP A 1 99 ? -7.431 -0.538 -3.899 1.00 96.12 99 TRP A CA 1
ATOM 780 C C . TRP A 1 99 ? -5.977 -0.895 -3.662 1.00 96.12 99 TRP A C 1
ATOM 782 O O . TRP A 1 99 ? -5.656 -2.021 -3.285 1.00 96.12 99 TRP A O 1
ATOM 792 N N . PHE A 1 100 ? -5.111 0.073 -3.912 1.00 95.00 100 PHE A N 1
ATOM 793 C CA . PHE A 1 100 ? -3.673 -0.033 -3.775 1.00 95.00 100 PHE A CA 1
ATOM 794 C C . PHE A 1 100 ? -3.192 1.148 -2.956 1.00 95.00 100 PHE A C 1
ATOM 796 O O . PHE A 1 100 ? -3.548 2.294 -3.240 1.00 95.00 100 PHE A O 1
ATOM 803 N N . PHE A 1 101 ? -2.371 0.852 -1.964 1.00 95.12 101 PHE A N 1
ATOM 804 C CA . PHE A 1 101 ? -1.750 1.837 -1.102 1.00 95.12 101 PHE A CA 1
ATOM 805 C C . PHE A 1 101 ? -0.248 1.627 -1.135 1.00 95.12 101 PHE A C 1
ATOM 807 O O . PHE A 1 101 ? 0.206 0.486 -1.139 1.00 95.12 101 PHE A O 1
ATOM 814 N N . TRP A 1 102 ? 0.512 2.711 -1.175 1.00 93.44 102 TRP A N 1
ATOM 815 C CA . TRP A 1 102 ? 1.971 2.661 -1.176 1.00 93.44 102 TRP A CA 1
ATOM 816 C C . TRP A 1 102 ? 2.515 3.563 -0.087 1.00 93.44 102 TRP A C 1
ATOM 818 O O . TRP A 1 102 ? 1.949 4.629 0.166 1.00 93.44 102 TRP A O 1
ATOM 828 N N . GLY A 1 103 ? 3.616 3.129 0.520 1.00 90.50 103 GLY A N 1
ATOM 829 C CA . GLY A 1 103 ? 4.376 3.935 1.461 1.00 90.50 103 GLY A CA 1
ATOM 830 C C . GLY A 1 103 ? 5.215 4.960 0.709 1.00 90.50 103 GLY A C 1
ATOM 831 O O . GLY A 1 103 ? 4.694 5.932 0.145 1.00 90.50 103 GLY A O 1
ATOM 832 N N . ASP A 1 104 ? 6.522 4.722 0.672 1.00 89.19 104 ASP A N 1
ATOM 833 C CA . ASP A 1 104 ? 7.465 5.664 0.096 1.00 89.19 104 ASP A CA 1
ATOM 834 C C . ASP A 1 104 ? 7.176 5.837 -1.399 1.00 89.19 104 ASP A C 1
ATOM 836 O O . ASP A 1 104 ? 7.112 4.888 -2.186 1.00 89.19 104 ASP A O 1
ATOM 840 N N . THR A 1 105 ? 6.937 7.089 -1.786 1.00 88.06 105 THR A N 1
ATOM 841 C CA . THR A 1 105 ? 6.550 7.464 -3.148 1.00 88.06 105 THR A CA 1
ATOM 842 C C . THR A 1 105 ? 7.503 8.529 -3.660 1.00 88.06 105 THR A C 1
ATOM 844 O O . THR A 1 105 ? 7.481 9.674 -3.211 1.00 88.06 105 THR A O 1
ATOM 847 N N . THR A 1 106 ? 8.341 8.156 -4.616 1.00 87.44 106 THR A N 1
ATOM 848 C CA . THR A 1 106 ? 9.297 9.045 -5.273 1.00 87.44 106 THR A CA 1
ATOM 849 C C . THR A 1 106 ? 8.605 9.843 -6.367 1.00 87.44 106 THR A C 1
ATOM 851 O O . THR A 1 106 ? 7.775 9.315 -7.113 1.00 87.44 106 THR A O 1
ATOM 854 N N . SER A 1 107 ? 8.997 11.105 -6.515 1.00 84.25 107 SER A N 1
ATOM 855 C CA . SER A 1 107 ? 8.593 11.952 -7.634 1.00 84.25 107 SER A CA 1
ATOM 856 C C . SER A 1 107 ? 9.805 12.499 -8.383 1.00 84.25 107 SER A C 1
ATOM 858 O O . SER A 1 107 ? 10.937 12.378 -7.920 1.00 84.25 107 SER A O 1
ATOM 860 N N . TRP A 1 108 ? 9.577 13.128 -9.532 1.00 80.69 108 TRP A N 1
ATOM 861 C CA . TRP A 1 108 ? 10.641 13.831 -10.256 1.00 80.69 108 TRP A CA 1
ATOM 862 C C . TRP A 1 108 ? 11.216 15.032 -9.519 1.00 80.69 108 TRP A C 1
ATOM 864 O O . TRP A 1 108 ? 12.382 15.364 -9.703 1.00 80.69 108 TRP A O 1
ATOM 874 N N . GLU A 1 109 ? 10.394 15.690 -8.711 1.00 80.56 109 GLU A N 1
ATOM 875 C CA . GLU A 1 109 ? 10.779 16.914 -8.012 1.00 80.56 109 GLU A CA 1
ATOM 876 C C . GLU A 1 109 ? 11.446 16.624 -6.670 1.00 80.56 109 GLU A C 1
ATOM 878 O O . GLU A 1 109 ? 12.231 17.432 -6.180 1.00 80.56 109 GLU A O 1
ATOM 883 N N . TYR A 1 110 ? 11.132 15.476 -6.064 1.00 78.25 110 TYR A N 1
ATOM 884 C CA . TYR A 1 110 ? 11.639 15.119 -4.748 1.00 78.25 110 TYR A CA 1
ATOM 885 C C . TYR A 1 110 ? 11.730 13.595 -4.555 1.00 78.25 110 TYR A C 1
ATOM 887 O O . TYR A 1 110 ? 10.788 12.877 -4.923 1.00 78.25 110 TY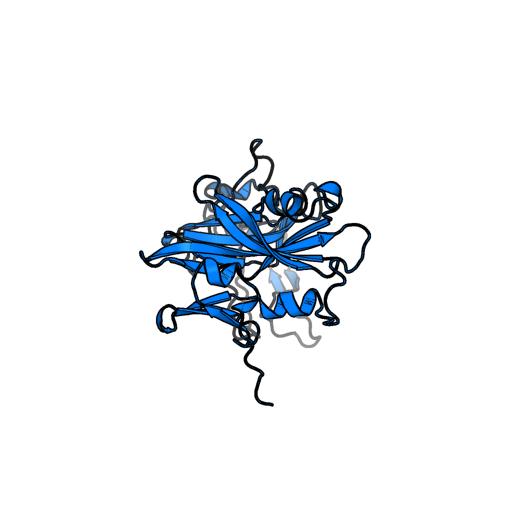R A O 1
ATOM 895 N N . PRO A 1 111 ? 12.831 13.089 -3.957 1.00 74.75 111 PRO A N 1
ATOM 896 C CA . PRO A 1 111 ? 13.128 11.660 -3.907 1.00 74.75 111 PRO A CA 1
ATOM 897 C C . PRO A 1 111 ? 12.168 10.828 -3.037 1.00 74.75 111 PRO A C 1
ATOM 899 O O . PRO A 1 111 ? 12.080 9.620 -3.253 1.00 74.75 111 PRO A O 1
ATOM 902 N N . ILE A 1 112 ? 11.427 11.433 -2.096 1.00 73.81 112 ILE A N 1
ATOM 903 C CA . ILE A 1 112 ? 10.550 10.691 -1.170 1.00 73.81 112 ILE A CA 1
ATOM 904 C C . ILE A 1 112 ? 9.335 11.498 -0.659 1.00 73.81 112 ILE A C 1
ATOM 906 O O . ILE A 1 112 ? 9.479 12.586 -0.125 1.00 73.81 112 ILE A O 1
ATOM 910 N N . MET A 1 113 ? 8.125 10.953 -0.812 1.00 65.31 113 MET A N 1
ATOM 911 C CA . MET A 1 113 ? 6.853 11.370 -0.187 1.00 65.31 113 MET A CA 1
ATOM 912 C C . MET A 1 113 ? 6.579 12.891 -0.097 1.00 65.31 113 MET A C 1
ATOM 914 O O . MET A 1 113 ? 6.486 13.472 0.984 1.00 65.31 113 MET A O 1
ATOM 918 N N . LYS A 1 114 ? 6.323 13.539 -1.243 1.00 67.44 114 LYS A N 1
ATOM 919 C CA . LYS A 1 114 ? 5.936 14.969 -1.331 1.00 67.44 114 LYS A CA 1
ATOM 920 C C . LYS A 1 114 ? 4.597 15.318 -0.631 1.00 67.44 114 LYS A C 1
ATOM 922 O O . LYS A 1 114 ? 4.245 16.483 -0.502 1.00 67.44 114 LYS A O 1
ATOM 927 N N . ASN A 1 115 ? 3.828 14.334 -0.172 1.00 58.88 115 ASN A N 1
ATOM 928 C CA . ASN A 1 115 ? 2.452 14.478 0.322 1.00 58.88 115 ASN A CA 1
ATOM 929 C C . ASN A 1 115 ? 2.338 14.511 1.860 1.00 58.88 115 ASN A C 1
ATOM 931 O O . ASN A 1 115 ? 1.446 13.887 2.436 1.00 58.88 115 ASN A O 1
ATOM 935 N N . GLY A 1 116 ? 3.259 15.204 2.530 1.00 63.75 116 GLY A N 1
ATOM 936 C CA . GLY A 1 116 ? 3.297 15.243 3.995 1.00 63.75 116 GLY A CA 1
ATOM 937 C C . GLY A 1 116 ? 3.720 13.913 4.621 1.00 63.75 116 GLY A C 1
ATOM 938 O O . GLY A 1 116 ? 3.368 13.651 5.765 1.00 63.75 116 GLY A O 1
ATOM 939 N N . PHE A 1 117 ? 4.454 13.076 3.873 1.00 76.12 117 PHE A N 1
ATOM 940 C CA . PHE A 1 117 ? 4.950 11.782 4.349 1.00 76.12 117 PHE A CA 1
ATOM 941 C C . PHE A 1 117 ? 3.841 10.855 4.842 1.00 76.12 117 PHE A C 1
ATOM 943 O O . PHE A 1 117 ? 3.973 10.152 5.833 1.00 76.12 117 PHE A O 1
ATOM 950 N N . ARG A 1 118 ? 2.716 10.825 4.136 1.00 88.06 118 ARG A N 1
ATOM 951 C CA . ARG A 1 118 ? 1.644 9.864 4.405 1.00 88.06 118 ARG A CA 1
ATOM 952 C C . ARG A 1 118 ? 1.520 8.942 3.212 1.00 88.06 118 ARG A C 1
ATOM 954 O O . ARG A 1 118 ? 1.801 9.342 2.090 1.00 88.06 118 ARG A O 1
ATOM 961 N N . SER A 1 119 ? 1.125 7.699 3.422 1.00 91.19 119 SER A N 1
ATOM 962 C CA . SER A 1 119 ? 0.956 6.769 2.299 1.00 91.19 119 SER A CA 1
ATOM 963 C C . SER A 1 119 ? 0.004 7.329 1.230 1.00 91.19 119 SER A C 1
ATOM 965 O O . SER A 1 119 ? -0.849 8.169 1.521 1.00 91.19 119 SER A O 1
ATOM 967 N N . VAL A 1 120 ? 0.156 6.893 -0.016 1.00 91.69 120 VAL A N 1
ATOM 968 C CA . VAL A 1 120 ? -0.656 7.328 -1.170 1.00 91.69 120 VAL A CA 1
ATOM 969 C C . VAL A 1 120 ? -1.581 6.211 -1.622 1.00 91.69 120 VAL A C 1
ATOM 971 O O . VAL A 1 120 ? -1.364 5.054 -1.266 1.00 91.69 120 VAL A O 1
ATOM 974 N N . CYS A 1 121 ? -2.594 6.526 -2.432 1.00 92.56 121 CYS A N 1
ATOM 975 C CA . CYS A 1 121 ? -3.537 5.515 -2.897 1.00 92.56 121 CYS A CA 1
ATOM 976 C C . CYS A 1 121 ? -3.963 5.668 -4.359 1.00 92.56 121 CYS A C 1
ATOM 978 O O . CYS A 1 121 ? -4.011 6.758 -4.935 1.00 92.56 121 CYS A O 1
ATOM 980 N N . ALA A 1 122 ? -4.318 4.529 -4.940 1.00 92.94 122 ALA A N 1
ATOM 981 C CA . ALA A 1 122 ? -5.004 4.427 -6.213 1.00 92.94 122 ALA A CA 1
ATOM 982 C C . ALA A 1 122 ? -5.959 3.236 -6.192 1.00 92.94 122 ALA A C 1
ATOM 984 O O . ALA A 1 122 ? -5.863 2.351 -5.344 1.00 92.94 122 ALA A O 1
ATOM 985 N N . TYR A 1 123 ? -6.845 3.169 -7.174 1.00 93.88 123 TYR A N 1
ATOM 986 C CA . TYR A 1 123 ? -7.661 1.983 -7.402 1.00 93.88 123 TYR A CA 1
ATOM 987 C C . TYR A 1 123 ? -7.615 1.539 -8.858 1.00 93.88 123 TYR A C 1
ATOM 989 O O . TYR A 1 123 ? -7.285 2.312 -9.755 1.00 93.88 123 TYR A O 1
ATOM 997 N N . ALA A 1 124 ? -7.965 0.284 -9.100 1.00 91.69 124 ALA A N 1
ATOM 998 C CA . ALA A 1 124 ? -8.227 -0.250 -10.424 1.00 91.69 124 ALA A CA 1
ATOM 999 C C . ALA A 1 124 ? -9.549 -1.021 -10.412 1.00 91.69 124 ALA A C 1
ATOM 1001 O O . ALA A 1 124 ? -9.921 -1.644 -9.413 1.00 91.69 124 ALA A O 1
ATOM 1002 N N . GLU A 1 125 ? -10.247 -1.008 -11.543 1.00 90.50 125 GLU A N 1
ATOM 1003 C CA . GLU A 1 125 ? -11.397 -1.885 -11.740 1.00 90.50 125 GLU A CA 1
ATOM 1004 C C . GLU A 1 125 ? -10.911 -3.334 -11.776 1.00 90.50 125 GLU A C 1
ATOM 1006 O O . GLU A 1 125 ? -9.975 -3.652 -12.517 1.00 90.50 125 GLU A O 1
ATOM 1011 N N . LYS A 1 126 ? -11.540 -4.232 -11.011 1.00 85.62 126 LYS A N 1
ATOM 1012 C CA . LYS A 1 126 ? -11.142 -5.653 -10.963 1.00 85.62 126 LYS A CA 1
ATOM 1013 C C . LYS A 1 126 ? -11.093 -6.291 -12.349 1.00 85.62 126 LYS A C 1
ATOM 1015 O O . LYS A 1 126 ? -10.176 -7.042 -12.660 1.00 85.62 126 LYS A O 1
ATOM 1020 N N . THR A 1 127 ? -12.054 -5.936 -13.195 1.00 80.88 127 THR A N 1
ATOM 1021 C CA . THR A 1 127 ? -12.188 -6.418 -14.575 1.00 80.88 127 THR A CA 1
ATOM 1022 C C . THR A 1 127 ? -11.062 -5.946 -15.496 1.00 80.88 127 THR A C 1
ATOM 1024 O O . THR A 1 127 ? -10.859 -6.530 -16.557 1.00 80.88 127 THR A O 1
ATOM 1027 N N . SER A 1 128 ? -10.310 -4.910 -15.110 1.00 74.75 128 SER A N 1
ATOM 1028 C CA . SER A 1 128 ? -9.196 -4.386 -15.907 1.00 74.75 128 SER A CA 1
ATOM 1029 C C . SER A 1 128 ? -7.892 -5.168 -15.721 1.00 74.75 128 SER A C 1
ATOM 1031 O O . SER A 1 128 ? -6.965 -5.002 -16.517 1.00 74.75 128 SER A O 1
ATOM 1033 N N . ILE A 1 129 ? -7.805 -6.025 -14.695 1.00 77.38 129 ILE A N 1
ATOM 1034 C CA . ILE A 1 129 ? -6.589 -6.780 -14.390 1.00 77.38 129 ILE A CA 1
ATOM 1035 C C . ILE A 1 129 ? -6.551 -8.049 -15.232 1.00 77.38 129 ILE A C 1
ATOM 1037 O O . ILE A 1 129 ? -7.373 -8.950 -15.090 1.00 77.38 129 ILE A O 1
ATOM 1041 N N . THR A 1 130 ? -5.552 -8.132 -16.105 1.00 78.19 130 THR A N 1
ATOM 1042 C CA . THR A 1 130 ? -5.304 -9.305 -16.947 1.00 78.19 130 THR A CA 1
ATOM 1043 C C . THR A 1 130 ? -3.812 -9.601 -16.951 1.00 78.19 130 THR A C 1
ATOM 1045 O O . THR A 1 130 ? -3.000 -8.702 -16.763 1.00 78.19 130 THR A O 1
ATOM 1048 N N . GLN A 1 131 ? -3.416 -10.847 -17.207 1.00 77.25 131 GLN A N 1
ATOM 1049 C CA . GLN A 1 131 ? -1.988 -11.180 -17.308 1.00 77.25 131 GLN A CA 1
ATOM 1050 C C . GLN A 1 131 ? -1.306 -10.512 -18.514 1.00 77.25 131 GLN A C 1
ATOM 1052 O O . GLN A 1 131 ? -0.093 -10.322 -18.512 1.00 77.25 131 GLN A O 1
ATOM 1057 N N . SER A 1 132 ? -2.077 -10.174 -19.553 1.00 75.00 132 SER A N 1
ATOM 1058 C CA . SER A 1 132 ? -1.570 -9.652 -20.825 1.00 75.00 132 SER A CA 1
ATOM 1059 C C . SER A 1 132 ? -1.522 -8.127 -20.898 1.00 75.00 132 SER A C 1
ATOM 1061 O O . SER A 1 132 ? -0.907 -7.588 -21.819 1.00 75.00 132 SER A O 1
ATOM 1063 N N . ARG A 1 133 ? -2.155 -7.415 -19.957 1.00 75.06 133 ARG A N 1
ATOM 1064 C CA . ARG A 1 133 ? -2.163 -5.950 -19.914 1.00 75.06 133 ARG A CA 1
ATOM 1065 C C . ARG A 1 133 ? -1.780 -5.445 -18.531 1.00 75.06 133 ARG A C 1
ATOM 1067 O O . ARG A 1 133 ? -2.199 -6.022 -17.535 1.00 75.06 133 ARG A O 1
ATOM 1074 N N . PRO A 1 134 ? -1.015 -4.349 -18.456 1.00 76.88 134 PRO A N 1
ATOM 1075 C CA . PRO A 1 134 ? -0.644 -3.787 -17.174 1.00 76.88 134 PRO A CA 1
ATOM 1076 C C . PRO A 1 134 ? -1.852 -3.199 -16.438 1.00 76.88 134 PRO A C 1
ATOM 1078 O O . PRO A 1 134 ? -2.829 -2.767 -17.059 1.00 76.88 134 PRO A O 1
ATOM 1081 N N . ILE A 1 135 ? -1.749 -3.140 -15.109 1.00 82.31 135 ILE A N 1
ATOM 1082 C CA . ILE A 1 135 ? -2.790 -2.574 -14.247 1.00 82.31 135 ILE A CA 1
ATOM 1083 C C . ILE A 1 135 ? -2.941 -1.075 -14.528 1.00 82.31 135 ILE A C 1
ATOM 1085 O O . ILE A 1 135 ? -1.976 -0.308 -14.503 1.00 82.31 135 ILE A O 1
ATOM 1089 N N . ARG A 1 136 ? -4.180 -0.645 -14.775 1.00 81.75 136 ARG A N 1
ATOM 1090 C CA . ARG A 1 136 ? -4.524 0.766 -14.973 1.00 81.75 136 ARG A CA 1
ATOM 1091 C C . ARG A 1 136 ? -4.993 1.366 -13.656 1.00 81.75 136 ARG A C 1
ATOM 1093 O O . ARG A 1 136 ? -6.156 1.234 -13.291 1.00 81.75 136 ARG A O 1
ATOM 1100 N N . TYR A 1 137 ? -4.077 2.021 -12.954 1.00 86.44 137 TYR A N 1
ATOM 1101 C CA . TYR A 1 137 ? -4.415 2.739 -11.730 1.00 86.44 137 TYR A CA 1
ATOM 1102 C C . TYR A 1 137 ? -5.232 4.002 -12.014 1.00 86.44 137 TYR A C 1
ATOM 1104 O O . TYR A 1 137 ? -5.066 4.651 -13.044 1.00 86.44 137 TYR A O 1
ATOM 1112 N N . THR A 1 138 ? -6.081 4.373 -11.072 1.00 88.62 138 THR A N 1
ATOM 1113 C CA . THR A 1 138 ? -6.686 5.695 -10.955 1.00 88.62 138 THR A CA 1
ATOM 1114 C C . THR A 1 138 ? -6.236 6.253 -9.618 1.00 88.62 138 THR A C 1
ATOM 1116 O O . THR A 1 138 ? -6.710 5.805 -8.575 1.00 88.62 138 THR A O 1
ATOM 1119 N N . TYR A 1 139 ? -5.265 7.164 -9.650 1.00 88.69 139 TYR A N 1
ATOM 1120 C CA . TYR A 1 139 ? -4.753 7.813 -8.445 1.00 88.69 139 TYR A CA 1
ATOM 1121 C C . TYR A 1 139 ? -5.760 8.815 -7.903 1.00 88.69 139 TYR A C 1
ATOM 1123 O O . TYR A 1 139 ? -6.447 9.496 -8.671 1.00 88.69 139 TYR A O 1
ATOM 1131 N N . LEU A 1 140 ? -5.810 8.931 -6.578 1.00 89.50 140 LEU A N 1
ATOM 1132 C CA . LEU A 1 140 ? -6.491 10.050 -5.947 1.00 89.50 140 LEU A CA 1
ATOM 1133 C C . LEU A 1 140 ? -5.522 11.231 -5.905 1.00 89.50 140 LEU A C 1
ATOM 1135 O O . LEU A 1 140 ? -4.515 11.203 -5.201 1.00 89.50 140 LEU A O 1
ATOM 1139 N N . MET A 1 141 ? -5.811 12.252 -6.702 1.00 87.19 141 MET A N 1
ATOM 1140 C CA . MET A 1 141 ? -4.954 13.427 -6.853 1.00 87.19 141 MET A CA 1
ATOM 1141 C C . MET A 1 141 ? -5.271 14.483 -5.789 1.00 87.19 141 MET A C 1
ATOM 1143 O O . MET A 1 141 ? -6.380 14.524 -5.255 1.00 87.19 141 MET A O 1
ATOM 1147 N N . ASN A 1 142 ? -4.300 15.335 -5.474 1.00 85.50 142 ASN A N 1
ATOM 1148 C CA . ASN A 1 142 ? -4.530 16.573 -4.731 1.00 85.50 142 ASN A CA 1
ATOM 1149 C C . ASN A 1 142 ? -5.339 17.584 -5.571 1.00 85.50 142 ASN A C 1
ATOM 1151 O O . ASN A 1 142 ? -5.570 17.386 -6.766 1.00 85.50 142 ASN A O 1
ATOM 1155 N N . GLU A 1 143 ? -5.813 18.656 -4.932 1.00 86.94 143 GLU A N 1
ATOM 1156 C CA . GLU A 1 143 ? -6.731 19.624 -5.553 1.00 86.94 143 GLU A CA 1
ATOM 1157 C C . GLU A 1 143 ? -6.148 20.285 -6.808 1.00 86.94 143 GLU A C 1
ATOM 1159 O O . GLU A 1 143 ? -6.831 20.384 -7.826 1.00 86.94 143 GLU A O 1
ATOM 1164 N N . ASP A 1 144 ? -4.867 20.661 -6.770 1.00 85.50 144 ASP A N 1
ATOM 1165 C CA . ASP A 1 144 ? -4.146 21.269 -7.897 1.00 85.50 144 ASP A CA 1
ATOM 1166 C C . ASP A 1 144 ? -3.713 20.249 -8.973 1.00 85.50 144 ASP A C 1
ATOM 1168 O O . ASP A 1 144 ? -3.108 20.630 -9.976 1.00 85.50 144 ASP A O 1
ATOM 1172 N N . GLN A 1 145 ? -4.028 18.960 -8.783 1.00 83.50 145 GLN A N 1
ATOM 1173 C CA . GLN A 1 145 ? -3.663 17.839 -9.656 1.00 83.50 145 GLN A CA 1
ATOM 1174 C C . GLN A 1 145 ? -2.149 17.669 -9.864 1.00 83.50 145 GLN A C 1
ATOM 1176 O O . GLN A 1 145 ? -1.730 16.957 -10.783 1.00 83.50 145 GLN A O 1
ATOM 1181 N N . SER A 1 146 ? -1.314 18.296 -9.030 1.00 80.88 146 SER A N 1
ATOM 1182 C CA . SER A 1 146 ? 0.139 18.220 -9.162 1.00 80.88 146 SER A CA 1
ATOM 1183 C C . SER A 1 146 ? 0.695 16.885 -8.674 1.00 80.88 146 SER A C 1
ATOM 1185 O O . SER A 1 146 ? 1.710 16.427 -9.193 1.00 80.88 146 SER A O 1
ATOM 1187 N N . PHE A 1 147 ? 0.036 16.218 -7.720 1.00 84.00 147 PHE A N 1
ATOM 1188 C CA . PHE A 1 147 ? 0.493 14.948 -7.157 1.00 84.00 147 PHE A CA 1
ATOM 1189 C C . PHE A 1 147 ? -0.646 14.068 -6.632 1.00 84.00 147 PHE A C 1
ATOM 1191 O O . PHE A 1 147 ? -1.801 14.471 -6.554 1.00 84.00 147 PHE A O 1
ATOM 1198 N N . THR A 1 148 ? -0.325 12.836 -6.242 1.00 86.94 148 THR A N 1
ATOM 1199 C CA . THR A 1 148 ? -1.265 12.011 -5.475 1.00 86.94 148 THR A CA 1
ATOM 1200 C C . THR A 1 148 ? -1.418 12.582 -4.064 1.00 86.94 148 THR A C 1
ATOM 1202 O O . THR A 1 148 ? -0.434 12.948 -3.417 1.00 86.94 148 THR A O 1
ATOM 1205 N N . ARG A 1 149 ? -2.653 12.660 -3.564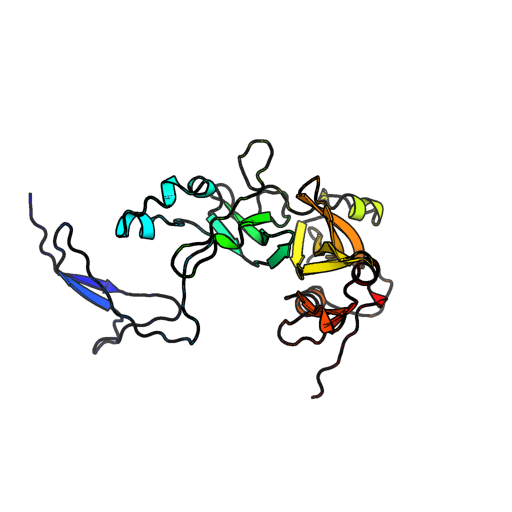 1.00 88.81 149 ARG A N 1
ATOM 1206 C CA . ARG A 1 149 ? -2.919 13.132 -2.199 1.00 88.81 149 ARG A CA 1
ATOM 1207 C C . ARG A 1 149 ? -2.562 12.066 -1.159 1.00 88.81 149 ARG A C 1
ATOM 1209 O O . ARG A 1 149 ? -2.382 10.891 -1.488 1.00 88.81 149 ARG A O 1
ATOM 1216 N N . ALA A 1 150 ? -2.465 12.488 0.100 1.00 92.06 150 ALA A N 1
ATOM 1217 C CA . ALA A 1 150 ? -2.335 11.590 1.242 1.00 92.06 150 ALA A CA 1
ATOM 1218 C C . ALA A 1 150 ? -3.559 10.671 1.371 1.00 92.06 150 ALA A C 1
ATOM 1220 O O . ALA A 1 150 ? -4.695 11.098 1.175 1.00 92.06 150 ALA A O 1
ATOM 1221 N N . ALA A 1 151 ? -3.316 9.411 1.719 1.00 93.94 151 ALA A N 1
ATOM 1222 C CA . ALA A 1 151 ? -4.346 8.409 1.969 1.00 93.94 151 ALA A CA 1
ATOM 1223 C C . ALA A 1 151 ? -4.784 8.358 3.439 1.00 93.94 151 ALA A C 1
ATOM 1225 O O . ALA A 1 151 ? -5.707 7.611 3.742 1.00 93.94 151 ALA A O 1
ATOM 1226 N N . VAL A 1 152 ? -4.140 9.125 4.329 1.00 95.56 152 VAL A N 1
ATOM 1227 C CA . VAL A 1 152 ? -4.416 9.130 5.772 1.00 95.56 152 VAL A CA 1
ATOM 1228 C C . VAL A 1 152 ? -4.633 10.553 6.288 1.00 95.56 152 VAL A C 1
ATOM 1230 O O . VAL A 1 152 ? -3.821 11.453 6.044 1.00 95.56 152 VAL A O 1
ATOM 1233 N N . ASP A 1 153 ? -5.709 10.716 7.047 1.00 93.75 153 ASP A N 1
ATOM 1234 C CA . ASP A 1 153 ? -6.031 11.874 7.866 1.00 93.75 153 ASP A CA 1
ATOM 1235 C C . ASP A 1 153 ? -5.848 11.534 9.363 1.00 93.75 153 ASP A C 1
ATOM 1237 O O . ASP A 1 153 ? -6.616 10.742 9.921 1.00 93.75 153 ASP A O 1
ATOM 1241 N N . PRO A 1 154 ? -4.823 12.101 10.026 1.00 91.81 154 PRO A N 1
ATOM 1242 C CA . PRO A 1 154 ? -4.514 11.854 11.426 1.00 91.81 154 PRO A CA 1
ATOM 1243 C C . PRO A 1 154 ? -5.237 12.800 12.397 1.00 91.81 154 PRO A C 1
ATOM 1245 O O . PRO A 1 154 ? -4.842 12.854 13.553 1.00 91.81 154 PRO A O 1
ATOM 1248 N N . ALA A 1 155 ? -6.271 13.549 11.997 1.00 89.56 155 ALA A N 1
ATOM 1249 C CA . ALA A 1 155 ? -6.931 14.521 12.884 1.00 89.56 155 ALA A CA 1
ATOM 1250 C C . ALA A 1 155 ? -7.271 13.965 14.287 1.00 89.56 155 ALA A C 1
ATOM 1252 O O . ALA A 1 155 ? -6.949 14.575 15.307 1.00 89.56 155 ALA A O 1
ATOM 1253 N N . ASN A 1 156 ? -7.841 12.761 14.353 1.00 87.56 156 ASN A N 1
ATOM 1254 C CA . ASN A 1 156 ? -8.179 12.101 15.616 1.00 87.56 156 ASN A CA 1
ATOM 1255 C C . ASN A 1 156 ? -6.959 11.641 16.429 1.00 87.56 156 ASN A C 1
ATOM 1257 O O . ASN A 1 156 ? -7.049 11.599 17.654 1.00 87.56 156 ASN A O 1
ATOM 1261 N N . LEU A 1 157 ? -5.814 11.351 15.796 1.00 88.38 157 LEU A N 1
ATOM 1262 C CA . LEU A 1 157 ? -4.570 11.076 16.523 1.00 88.38 157 LEU A CA 1
ATOM 1263 C C . LEU A 1 157 ? -4.209 12.265 17.422 1.00 88.38 157 LEU A C 1
ATOM 1265 O O . LEU A 1 157 ? -3.897 12.083 18.596 1.00 88.38 157 LEU A O 1
ATOM 1269 N N . PHE A 1 158 ? -4.314 13.484 16.892 1.00 87.81 158 PHE A N 1
ATOM 1270 C CA . PHE A 1 158 ? -4.012 14.712 17.632 1.00 87.81 158 PHE A CA 1
ATOM 1271 C C . PHE A 1 158 ? -5.064 15.027 18.704 1.00 87.81 158 PHE A C 1
ATOM 1273 O O . PHE A 1 158 ? -4.759 15.641 19.726 1.00 87.81 158 PHE A O 1
ATOM 1280 N N . HIS A 1 159 ? -6.309 14.576 18.513 1.00 86.50 159 HIS A N 1
ATOM 1281 C CA . HIS A 1 159 ? -7.334 14.658 19.553 1.00 86.50 159 HIS A CA 1
ATOM 1282 C C . HIS A 1 159 ? -7.052 13.715 20.732 1.00 86.50 159 HIS A C 1
ATOM 1284 O O . HIS A 1 159 ? -7.239 14.121 21.883 1.00 86.50 159 HIS A O 1
ATOM 1290 N N . GLU A 1 160 ? -6.597 12.484 20.471 1.00 86.19 160 GLU A N 1
ATOM 1291 C CA . GLU A 1 160 ? -6.233 11.523 21.521 1.00 86.19 160 GLU A CA 1
ATOM 1292 C C . GLU A 1 160 ? -4.917 11.895 22.219 1.00 86.19 160 GLU A C 1
ATOM 1294 O O . GLU A 1 160 ? -4.809 11.778 23.441 1.00 86.19 160 GLU A O 1
ATOM 1299 N N . MET A 1 161 ? -3.930 12.374 21.460 1.00 85.69 161 MET A N 1
ATOM 1300 C CA . MET A 1 161 ? -2.594 12.708 21.950 1.00 85.69 161 MET A CA 1
ATOM 1301 C C . MET A 1 161 ? -2.307 14.198 21.787 1.00 85.69 161 MET A C 1
ATOM 1303 O O . MET A 1 161 ? -1.613 14.621 20.870 1.00 85.69 161 MET A O 1
ATOM 1307 N N . LYS A 1 162 ? -2.841 14.989 22.724 1.00 84.25 162 LYS A N 1
ATOM 1308 C CA . LYS A 1 162 ? -2.815 16.464 22.700 1.00 84.25 162 LYS A CA 1
ATOM 1309 C C . LYS A 1 162 ? -1.418 17.089 22.661 1.00 84.25 162 LYS A C 1
ATOM 1311 O O . LYS A 1 162 ? -1.293 18.233 22.236 1.00 84.25 162 LYS A O 1
ATOM 1316 N N . ASP A 1 163 ? -0.404 16.357 23.112 1.00 85.56 163 ASP A N 1
ATOM 1317 C CA . ASP A 1 163 ? 0.992 16.805 23.120 1.00 85.56 163 ASP A CA 1
ATOM 1318 C C . ASP A 1 163 ? 1.706 16.537 21.783 1.00 85.56 163 ASP A C 1
ATOM 1320 O O . ASP A 1 163 ? 2.889 16.833 21.648 1.00 85.56 163 ASP A O 1
ATOM 1324 N N . ILE A 1 164 ? 1.001 15.962 20.802 1.00 86.75 164 ILE A N 1
ATOM 1325 C CA . ILE A 1 164 ? 1.518 15.635 19.475 1.00 86.75 164 ILE A CA 1
ATOM 1326 C C . ILE A 1 164 ? 0.719 16.405 18.434 1.00 86.75 164 ILE A C 1
ATOM 1328 O O . ILE A 1 164 ? -0.511 16.362 18.388 1.00 86.75 164 ILE A O 1
ATOM 1332 N N . THR A 1 165 ? 1.442 17.084 17.559 1.00 87.94 165 THR A N 1
ATOM 1333 C CA . THR A 1 165 ? 0.906 17.844 16.439 1.00 87.94 165 THR A CA 1
ATOM 1334 C C . THR A 1 165 ? 1.379 17.256 15.115 1.00 87.94 165 THR A C 1
ATOM 1336 O O . THR A 1 165 ? 2.233 16.371 15.064 1.00 87.94 165 THR A O 1
ATOM 1339 N N . ASP A 1 166 ? 0.857 17.779 14.007 1.00 86.44 166 ASP A N 1
ATOM 1340 C CA . ASP A 1 166 ? 1.307 17.369 12.675 1.00 86.44 166 ASP A CA 1
ATOM 1341 C C . ASP A 1 166 ? 2.801 17.640 12.432 1.00 86.44 166 ASP A C 1
ATOM 1343 O O . ASP A 1 166 ? 3.461 16.907 11.697 1.00 86.44 166 ASP A O 1
ATOM 1347 N N . PHE A 1 167 ? 3.366 18.655 13.097 1.00 86.44 167 PHE A N 1
ATOM 1348 C CA . PHE A 1 167 ? 4.791 18.965 12.996 1.00 86.44 167 PHE A CA 1
ATOM 1349 C C . PHE A 1 167 ? 5.669 17.887 13.625 1.00 86.44 167 PHE A C 1
ATOM 1351 O O . PHE A 1 167 ? 6.781 17.670 13.150 1.00 86.44 167 PHE A O 1
ATOM 1358 N N . ASP A 1 168 ? 5.165 17.173 14.627 1.00 87.81 168 ASP A N 1
ATOM 1359 C CA . ASP A 1 168 ? 5.908 16.127 15.327 1.00 87.81 168 ASP A CA 1
ATOM 1360 C C . ASP A 1 168 ? 5.940 14.817 14.530 1.00 87.81 168 ASP A C 1
ATOM 1362 O O . ASP A 1 168 ? 6.786 13.958 14.774 1.00 87.81 168 ASP A O 1
ATOM 1366 N N . ILE A 1 169 ? 5.061 14.658 13.535 1.00 88.38 169 ILE A N 1
ATOM 1367 C CA . ILE A 1 169 ? 4.963 13.452 12.712 1.00 88.38 169 ILE A CA 1
ATOM 1368 C C . ILE A 1 169 ? 5.962 13.529 11.553 1.00 88.38 169 ILE A C 1
ATOM 1370 O O . ILE A 1 169 ? 5.925 14.429 10.708 1.00 88.38 169 ILE A O 1
ATOM 1374 N N . ALA A 1 170 ? 6.867 12.552 11.499 1.00 87.25 170 ALA A N 1
ATOM 1375 C CA . ALA A 1 170 ? 7.806 12.382 10.399 1.00 87.25 170 ALA A CA 1
ATOM 1376 C C . ALA A 1 170 ? 7.143 11.701 9.202 1.00 87.25 170 ALA A C 1
ATOM 1378 O O . ALA A 1 170 ? 7.350 12.139 8.077 1.00 87.25 170 ALA A O 1
ATOM 1379 N N . THR A 1 171 ? 6.387 10.627 9.445 1.00 89.81 171 THR A N 1
ATOM 1380 C CA . THR A 1 171 ? 5.699 9.855 8.404 1.00 89.81 171 THR A CA 1
ATOM 1381 C C . THR A 1 171 ? 4.588 8.984 8.987 1.00 89.81 171 THR A C 1
ATOM 1383 O O . THR A 1 171 ? 4.641 8.615 10.162 1.00 89.81 171 THR A O 1
ATOM 1386 N N . ILE A 1 172 ? 3.595 8.651 8.161 1.00 93.00 172 ILE A N 1
ATOM 1387 C CA . ILE A 1 172 ? 2.542 7.678 8.456 1.00 93.00 172 ILE A CA 1
ATOM 1388 C C . ILE A 1 172 ? 2.492 6.631 7.342 1.00 93.00 172 ILE A C 1
ATOM 1390 O O . ILE A 1 172 ? 1.977 6.869 6.237 1.00 93.00 172 ILE A O 1
ATOM 1394 N N . TRP A 1 173 ? 2.985 5.440 7.662 1.00 92.94 173 TRP A N 1
ATOM 1395 C CA . TRP A 1 173 ? 2.842 4.267 6.809 1.00 92.94 173 TRP A CA 1
ATOM 1396 C C . TRP A 1 173 ? 1.569 3.492 7.145 1.00 92.94 173 TRP A C 1
ATOM 1398 O O . TRP A 1 173 ? 1.057 3.575 8.260 1.00 92.94 173 TRP A O 1
ATOM 1408 N N . ILE A 1 174 ? 1.063 2.735 6.174 1.00 94.75 174 ILE A N 1
ATOM 1409 C CA . ILE A 1 174 ? -0.068 1.823 6.363 1.00 94.75 174 ILE A CA 1
ATOM 1410 C C . ILE A 1 174 ? 0.356 0.385 6.114 1.00 94.75 174 ILE A C 1
ATOM 1412 O O . ILE A 1 174 ? 1.109 0.098 5.184 1.00 94.75 174 ILE A O 1
ATOM 1416 N N . SER A 1 175 ? -0.191 -0.512 6.923 1.00 94.31 175 SER A N 1
ATOM 1417 C CA . SER A 1 175 ? -0.062 -1.958 6.780 1.00 94.31 175 SER A CA 1
ATOM 1418 C C . SER A 1 175 ? -1.417 -2.624 7.014 1.00 94.31 175 SER A C 1
ATOM 1420 O O . SER A 1 175 ? -2.364 -1.980 7.470 1.00 94.31 175 SER A O 1
ATOM 1422 N N . GLY A 1 176 ? -1.518 -3.909 6.684 1.00 94.56 176 GLY A N 1
ATOM 1423 C CA . GLY A 1 176 ? -2.677 -4.722 7.049 1.00 94.56 176 GLY A CA 1
ATOM 1424 C C . GLY A 1 176 ? -3.991 -4.262 6.417 1.00 94.56 176 GLY A C 1
ATOM 1425 O O . GLY A 1 176 ? -5.043 -4.392 7.037 1.00 94.56 176 GLY A O 1
ATOM 1426 N N . VAL A 1 177 ? -3.950 -3.702 5.203 1.00 97.19 177 VAL A N 1
ATOM 1427 C CA . VAL A 1 177 ? -5.164 -3.197 4.547 1.00 97.19 177 VAL A CA 1
ATOM 1428 C C . VAL A 1 177 ? -6.087 -4.364 4.193 1.00 97.19 177 VAL A C 1
ATOM 1430 O O . VAL A 1 177 ? -5.712 -5.240 3.417 1.00 97.19 177 VAL A O 1
ATOM 1433 N N . THR A 1 178 ? -7.309 -4.362 4.724 1.00 97.06 178 THR A N 1
ATOM 1434 C CA . THR A 1 178 ? -8.322 -5.394 4.460 1.00 97.06 178 THR A CA 1
ATOM 1435 C C . THR A 1 178 ? -9.741 -4.836 4.614 1.00 97.06 178 THR A C 1
ATOM 1437 O O . THR A 1 178 ? -9.935 -3.637 4.799 1.00 97.06 178 THR A O 1
ATOM 1440 N N . THR A 1 179 ? -10.758 -5.690 4.527 1.00 96.94 179 THR A N 1
ATOM 1441 C CA . THR A 1 179 ? -12.165 -5.336 4.747 1.00 96.94 179 THR A CA 1
ATOM 1442 C C . THR A 1 179 ? -12.757 -6.114 5.911 1.00 96.94 179 THR A C 1
ATOM 1444 O O . THR A 1 179 ? -12.670 -7.338 5.929 1.00 96.94 179 THR A O 1
ATOM 1447 N N . VAL A 1 180 ? -13.430 -5.433 6.829 1.00 96.00 180 VAL A N 1
ATOM 1448 C CA . VAL A 1 180 ? -14.273 -6.049 7.867 1.00 96.00 180 VAL A CA 1
ATOM 1449 C C . VAL A 1 180 ? -15.746 -5.833 7.531 1.00 96.00 180 VAL A C 1
ATOM 1451 O O . VAL A 1 180 ? -16.067 -4.986 6.699 1.00 96.00 180 VAL A O 1
ATOM 1454 N N . CYS A 1 181 ? -16.644 -6.608 8.137 1.00 91.94 181 CYS A N 1
ATOM 1455 C CA . CYS A 1 181 ? -18.085 -6.484 7.914 1.00 91.94 181 CYS A CA 1
ATOM 1456 C C . CYS A 1 181 ? -18.802 -6.225 9.237 1.00 91.94 181 CYS A C 1
ATOM 1458 O O . CYS A 1 181 ? -18.418 -6.767 10.274 1.00 91.94 181 CYS A O 1
ATOM 1460 N N . ASP A 1 182 ? -19.855 -5.415 9.201 1.00 88.06 182 ASP A N 1
ATOM 1461 C CA . ASP A 1 182 ? -20.796 -5.335 10.315 1.00 88.06 182 ASP A CA 1
ATOM 1462 C C . ASP A 1 182 ? -21.833 -6.478 10.266 1.00 88.06 182 ASP A C 1
ATOM 1464 O O . ASP A 1 182 ? -21.830 -7.333 9.376 1.00 88.06 182 ASP A O 1
ATOM 1468 N N . LYS A 1 183 ? -22.753 -6.488 11.238 1.00 84.56 183 LYS A N 1
ATOM 1469 C CA . LYS A 1 183 ? -23.841 -7.481 11.329 1.00 84.56 183 LYS A CA 1
ATOM 1470 C C . LYS A 1 183 ? -24.826 -7.436 10.152 1.00 84.56 183 LYS A C 1
ATOM 1472 O O . LYS A 1 183 ? -25.592 -8.378 9.990 1.00 84.56 183 LYS A O 1
ATOM 1477 N N . ASN A 1 184 ? -24.822 -6.364 9.362 1.00 87.12 184 ASN A N 1
ATOM 1478 C CA . ASN A 1 184 ? -25.665 -6.181 8.182 1.00 87.12 184 ASN A CA 1
ATOM 1479 C C . ASN A 1 184 ? -24.895 -6.461 6.878 1.00 87.12 184 ASN A C 1
ATOM 1481 O O . ASN A 1 184 ? -25.336 -6.037 5.813 1.00 87.12 184 ASN A O 1
ATOM 1485 N N . GLU A 1 185 ? -23.734 -7.122 6.962 1.00 85.88 185 GLU A N 1
ATOM 1486 C CA . GLU A 1 185 ? -22.827 -7.391 5.837 1.00 85.88 185 GLU A CA 1
ATOM 1487 C C . GLU A 1 185 ? -22.304 -6.128 5.137 1.00 85.88 185 GLU A C 1
ATOM 1489 O O . GLU A 1 185 ? -21.818 -6.178 4.002 1.00 85.88 185 GLU A O 1
ATOM 1494 N N . LYS A 1 186 ? -22.359 -4.972 5.805 1.00 91.19 186 LYS A N 1
ATOM 1495 C CA . LYS A 1 186 ? -21.761 -3.754 5.275 1.00 91.19 186 LYS A CA 1
ATOM 1496 C C . LYS A 1 186 ? -20.246 -3.856 5.414 1.00 91.19 186 LYS A C 1
ATOM 1498 O O . LYS A 1 186 ? -19.709 -3.838 6.521 1.00 91.19 186 LYS A O 1
ATOM 1503 N N . GLU A 1 187 ? -19.569 -3.945 4.274 1.00 94.38 187 GLU A N 1
ATOM 1504 C CA . GLU A 1 187 ? -18.109 -3.916 4.204 1.00 94.38 187 GLU A CA 1
ATOM 1505 C C . GLU A 1 187 ? -17.571 -2.525 4.573 1.00 94.38 187 GLU A C 1
ATOM 1507 O O . GLU A 1 187 ? -18.036 -1.509 4.047 1.00 94.38 187 GLU A O 1
ATOM 1512 N N . THR A 1 188 ? -16.523 -2.506 5.394 1.00 96.75 188 THR A N 1
ATOM 1513 C CA . THR A 1 188 ? -15.709 -1.330 5.718 1.00 96.75 188 THR A CA 1
ATOM 1514 C C . THR A 1 188 ? -14.246 -1.686 5.491 1.00 96.75 188 THR A C 1
ATOM 1516 O O . THR A 1 188 ? -13.758 -2.688 6.016 1.00 96.75 188 THR A O 1
ATOM 1519 N N . MET A 1 189 ? -13.532 -0.882 4.704 1.00 98.12 189 MET A N 1
ATOM 1520 C CA . MET A 1 189 ? -12.091 -1.060 4.525 1.00 98.12 189 MET A CA 1
ATOM 1521 C C . MET A 1 189 ? -11.340 -0.475 5.724 1.00 98.12 189 MET A C 1
ATOM 1523 O O . MET A 1 189 ? -11.647 0.622 6.188 1.00 98.12 189 MET A O 1
ATOM 1527 N N . VAL A 1 190 ? -10.360 -1.216 6.225 1.00 98.19 190 VAL A N 1
ATOM 1528 C CA . VAL A 1 190 ? -9.588 -0.891 7.426 1.00 98.19 190 VAL A CA 1
ATOM 1529 C C . VAL A 1 190 ? -8.103 -1.135 7.184 1.00 98.19 190 VAL A C 1
ATOM 1531 O O . VAL A 1 190 ? -7.729 -1.864 6.264 1.00 98.19 190 VAL A O 1
ATOM 1534 N N . ALA A 1 191 ? -7.262 -0.502 7.994 1.00 97.94 191 ALA A N 1
ATOM 1535 C CA . ALA A 1 191 ? -5.814 -0.676 7.966 1.00 97.94 191 ALA A CA 1
ATOM 1536 C C . ALA A 1 191 ? -5.205 -0.388 9.346 1.00 97.94 191 ALA A C 1
ATOM 1538 O O . ALA A 1 191 ? -5.889 0.100 10.250 1.00 97.94 191 ALA A O 1
ATOM 1539 N N . HIS A 1 192 ? -3.909 -0.649 9.494 1.00 96.88 192 HIS A N 1
ATOM 1540 C CA . HIS A 1 192 ? -3.100 -0.161 10.609 1.00 96.88 192 HIS A CA 1
ATOM 1541 C C . HIS A 1 192 ? -2.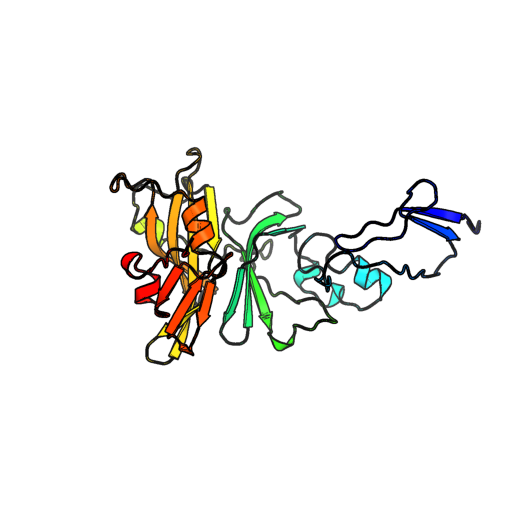234 1.006 10.161 1.00 96.88 192 HIS A C 1
ATOM 1543 O O . HIS A 1 192 ? -1.504 0.891 9.178 1.00 96.88 192 HIS A O 1
ATOM 1549 N N . GLY A 1 193 ? -2.300 2.114 10.892 1.00 95.50 193 GLY A N 1
ATOM 1550 C CA . GLY A 1 193 ? -1.471 3.295 10.701 1.00 95.50 193 GLY A CA 1
ATOM 1551 C C . GLY A 1 193 ? -0.257 3.255 11.615 1.00 95.50 193 GLY A C 1
ATOM 1552 O O . GLY A 1 193 ? -0.380 2.974 12.803 1.00 95.50 193 GLY A O 1
ATOM 1553 N N . PHE A 1 194 ? 0.906 3.562 11.058 1.00 93.81 194 PHE A N 1
ATOM 1554 C CA . PHE A 1 194 ? 2.194 3.555 11.735 1.00 93.81 194 PHE A CA 1
ATOM 1555 C C . PHE A 1 194 ? 2.802 4.945 11.640 1.00 93.81 194 PHE A C 1
ATOM 1557 O O . PHE A 1 194 ? 3.471 5.279 10.660 1.00 93.81 194 PHE A O 1
ATOM 1564 N N . ALA A 1 195 ? 2.527 5.763 12.650 1.00 92.75 195 ALA A N 1
ATOM 1565 C CA . ALA A 1 195 ? 3.046 7.113 12.744 1.00 92.75 195 ALA A CA 1
ATOM 1566 C C . ALA A 1 195 ? 4.411 7.097 13.436 1.00 92.75 195 ALA A C 1
ATOM 1568 O O . ALA A 1 195 ? 4.533 6.686 14.589 1.00 92.75 195 ALA A O 1
ATOM 1569 N N . ARG A 1 196 ? 5.442 7.558 12.731 1.00 89.81 196 ARG A N 1
ATOM 1570 C CA . ARG A 1 196 ? 6.782 7.770 13.283 1.00 89.81 196 ARG A CA 1
ATOM 1571 C C . ARG A 1 196 ? 6.958 9.243 13.621 1.00 89.81 196 ARG A C 1
ATOM 1573 O O . ARG A 1 196 ? 6.614 10.096 12.803 1.00 89.81 196 ARG A O 1
ATOM 1580 N N . LEU A 1 197 ? 7.531 9.537 14.784 1.00 87.31 197 LEU A N 1
ATOM 1581 C CA . LEU A 1 197 ? 7.819 10.910 15.193 1.00 87.31 197 LEU A CA 1
ATOM 1582 C C . LEU A 1 197 ? 9.157 11.421 14.634 1.00 87.31 197 LEU A C 1
ATOM 1584 O O . LEU A 1 197 ? 10.063 10.643 14.321 1.00 87.31 197 LEU A O 1
ATOM 1588 N N . ARG A 1 198 ? 9.281 12.745 14.492 1.00 84.75 198 ARG A N 1
ATOM 1589 C CA . ARG A 1 198 ? 10.527 13.428 14.109 1.00 84.75 198 ARG A CA 1
ATOM 1590 C C . ARG A 1 198 ? 11.553 13.362 15.232 1.00 84.75 198 ARG A C 1
ATOM 1592 O O . ARG A 1 198 ? 11.192 13.255 16.399 1.00 84.75 198 ARG A O 1
ATOM 1599 N N . ASP A 1 199 ? 12.829 13.400 14.845 1.00 76.06 199 ASP A N 1
ATOM 1600 C CA . ASP A 1 199 ? 14.006 13.565 15.717 1.00 76.06 199 ASP A CA 1
ATOM 1601 C C . ASP A 1 199 ? 14.134 12.593 16.903 1.00 76.06 199 ASP A C 1
ATOM 1603 O O . ASP A 1 199 ? 14.972 12.769 17.782 1.00 76.06 199 ASP A O 1
ATOM 1607 N N . SER A 1 200 ? 13.345 11.521 16.906 1.00 62.91 200 SER A N 1
ATOM 1608 C CA . SER A 1 200 ? 13.186 10.632 18.054 1.00 62.91 200 SER A CA 1
ATOM 1609 C C . SER A 1 200 ? 13.640 9.199 17.794 1.00 62.91 200 SER A C 1
ATOM 1611 O O . SER A 1 200 ? 13.565 8.373 18.700 1.00 62.91 200 SER A O 1
ATOM 1613 N N . GLY A 1 201 ? 14.148 8.910 16.587 1.00 64.38 201 GLY A N 1
ATOM 1614 C CA . GLY A 1 201 ? 14.764 7.642 16.173 1.00 64.38 201 GLY A CA 1
ATOM 1615 C C . GLY A 1 201 ? 13.803 6.451 16.149 1.00 64.38 201 GLY A C 1
ATOM 1616 O O . GLY A 1 201 ? 13.544 5.893 15.081 1.00 64.38 201 GLY A O 1
ATOM 1617 N N . GLU A 1 202 ? 13.259 6.113 17.312 1.00 70.94 202 GLU A N 1
ATOM 1618 C CA . GLU A 1 202 ? 12.446 4.942 17.613 1.00 70.94 202 GLU A CA 1
ATOM 1619 C C . GLU A 1 202 ? 11.084 5.282 18.230 1.00 70.94 202 GLU A C 1
ATOM 1621 O O . GLU A 1 202 ? 10.372 4.357 18.595 1.00 70.94 202 GLU A O 1
ATOM 1626 N N . GLN A 1 203 ? 10.674 6.549 18.376 1.00 83.50 203 GLN A N 1
ATOM 1627 C CA . GLN A 1 203 ? 9.326 6.838 18.887 1.00 83.50 203 GLN A CA 1
ATOM 1628 C C . GLN A 1 203 ? 8.262 6.690 17.798 1.00 83.50 203 GLN A C 1
ATOM 1630 O O . GLN A 1 203 ? 8.395 7.210 16.682 1.00 83.50 203 GLN A O 1
ATOM 1635 N N . TYR A 1 204 ? 7.192 5.977 18.136 1.00 89.00 204 TYR A N 1
ATOM 1636 C CA . TYR A 1 204 ? 6.142 5.630 17.198 1.00 89.00 204 TYR A CA 1
ATOM 1637 C C . TYR A 1 204 ? 4.790 5.415 17.871 1.00 89.00 204 TYR A C 1
ATOM 1639 O O . TYR A 1 204 ? 4.671 5.174 19.073 1.00 89.00 204 TYR A O 1
ATOM 1647 N N . ILE A 1 205 ? 3.758 5.479 17.039 1.00 92.12 205 ILE A N 1
ATOM 1648 C CA . ILE A 1 205 ? 2.366 5.304 17.416 1.00 92.12 205 ILE A CA 1
ATOM 1649 C C . ILE A 1 205 ? 1.729 4.391 16.376 1.00 92.12 205 ILE A C 1
ATOM 1651 O O . ILE A 1 205 ? 1.897 4.592 15.171 1.00 92.12 205 ILE A O 1
ATOM 1655 N N . VAL A 1 206 ? 0.991 3.393 16.843 1.00 93.44 206 VAL A N 1
ATOM 1656 C CA . VAL A 1 206 ? 0.223 2.476 16.004 1.00 93.44 206 VAL A CA 1
ATOM 1657 C C . VAL A 1 206 ? -1.255 2.703 16.258 1.00 93.44 206 VAL A C 1
ATOM 1659 O O . VAL A 1 206 ? -1.695 2.737 17.409 1.00 93.44 206 VAL A O 1
ATOM 1662 N N . GLY A 1 207 ? -2.030 2.834 15.188 1.00 95.00 207 GLY A N 1
ATOM 1663 C CA . GLY A 1 207 ? -3.471 3.026 15.272 1.00 95.00 207 GLY A CA 1
ATOM 1664 C C . GLY A 1 207 ? -4.259 2.171 14.297 1.00 95.00 207 GLY A C 1
ATOM 1665 O O . GLY A 1 207 ? -3.748 1.717 13.275 1.00 95.00 207 GLY A O 1
ATOM 1666 N N . ALA A 1 208 ? -5.529 1.976 14.622 1.00 97.19 208 ALA A N 1
ATOM 1667 C CA . ALA A 1 208 ? -6.537 1.475 13.712 1.00 97.19 208 ALA A CA 1
ATOM 1668 C C . ALA A 1 208 ? -6.999 2.616 12.803 1.00 97.19 208 ALA A C 1
ATOM 1670 O O . ALA A 1 208 ? -7.342 3.704 13.274 1.00 97.19 208 ALA A O 1
ATOM 1671 N N . LEU A 1 209 ? -7.009 2.358 11.499 1.00 98.31 209 LEU A N 1
ATOM 1672 C CA . LEU A 1 209 ? -7.511 3.272 10.488 1.00 98.31 209 LEU A CA 1
ATOM 1673 C C . LEU A 1 209 ? -8.786 2.730 9.853 1.00 98.31 209 LEU A C 1
ATOM 1675 O O . LEU A 1 209 ? -8.882 1.535 9.560 1.00 98.31 209 LEU A O 1
ATOM 1679 N N . VAL A 1 210 ? -9.718 3.632 9.559 1.00 98.06 210 VAL A N 1
ATOM 1680 C CA . VAL A 1 210 ? -11.020 3.304 8.969 1.00 98.06 210 VAL A CA 1
ATOM 1681 C C . VAL A 1 210 ? -11.236 4.132 7.713 1.00 98.06 210 VAL A C 1
ATOM 1683 O O . VAL A 1 210 ? -11.040 5.347 7.705 1.00 98.06 210 VAL A O 1
ATOM 1686 N N . TRP A 1 211 ? -11.590 3.464 6.618 1.00 97.88 211 TRP A N 1
ATOM 1687 C CA . TRP A 1 211 ? -11.813 4.121 5.338 1.00 97.88 211 TRP A CA 1
ATOM 1688 C C . TRP A 1 211 ? -13.136 4.881 5.330 1.00 97.88 211 TRP A C 1
ATOM 1690 O O . TRP A 1 211 ? -14.197 4.305 5.569 1.00 97.88 211 TRP A O 1
ATOM 1700 N N . ASN A 1 212 ? -13.079 6.158 4.969 1.00 97.00 212 ASN A N 1
ATOM 1701 C CA . ASN A 1 212 ? -14.249 6.976 4.699 1.00 97.00 212 ASN A CA 1
ATOM 1702 C C . ASN A 1 212 ? -14.563 6.958 3.202 1.00 97.00 212 ASN A C 1
ATOM 1704 O O . ASN A 1 212 ? -13.763 7.406 2.381 1.00 97.00 212 ASN A O 1
ATOM 1708 N N . ASP A 1 213 ? -15.741 6.453 2.840 1.00 95.69 213 ASP A N 1
ATOM 1709 C CA . ASP A 1 213 ? -16.174 6.347 1.446 1.00 95.69 213 ASP A CA 1
ATOM 1710 C C . ASP A 1 213 ? -16.463 7.693 0.774 1.00 95.69 213 ASP A C 1
ATOM 1712 O O . ASP A 1 213 ? -16.253 7.817 -0.434 1.00 95.69 213 ASP A O 1
ATOM 1716 N N . GLU A 1 214 ? -16.952 8.676 1.531 1.00 95.12 214 GLU A N 1
ATOM 1717 C CA . GLU A 1 214 ? -17.335 9.995 1.016 1.00 95.12 214 GLU A CA 1
ATOM 1718 C C . GLU A 1 214 ? -16.090 10.788 0.632 1.00 95.12 214 GLU A C 1
ATOM 1720 O O . GLU A 1 214 ? -15.972 11.297 -0.483 1.00 95.12 214 GLU A O 1
ATOM 1725 N N . CYS A 1 215 ? -15.121 10.827 1.545 1.00 93.75 215 CYS A N 1
ATOM 1726 C CA . CYS A 1 215 ? -13.882 11.569 1.358 1.00 93.75 215 CYS A CA 1
ATOM 1727 C C . CYS A 1 215 ? -12.784 10.738 0.688 1.00 93.75 215 CYS A C 1
ATOM 1729 O O . CYS A 1 215 ? -11.806 11.320 0.223 1.00 93.75 215 CYS A O 1
ATOM 1731 N N . GLN A 1 216 ? -12.931 9.410 0.605 1.00 95.38 216 GLN A N 1
ATOM 1732 C CA . GLN A 1 216 ? -11.948 8.456 0.073 1.00 95.38 216 GLN A CA 1
ATOM 1733 C C . GLN A 1 216 ? -10.561 8.606 0.715 1.00 95.38 216 GLN A C 1
ATOM 1735 O O . GLN A 1 216 ? -9.553 8.822 0.030 1.00 95.38 216 GLN A O 1
ATOM 1740 N N . ILE A 1 217 ? -10.539 8.540 2.043 1.00 96.12 217 ILE A N 1
ATOM 1741 C CA . ILE A 1 217 ? -9.348 8.673 2.881 1.00 96.12 217 ILE A CA 1
ATOM 1742 C C . ILE A 1 217 ? -9.495 7.776 4.112 1.00 96.12 217 ILE A C 1
ATOM 1744 O O . ILE A 1 217 ? -10.609 7.538 4.577 1.00 96.12 217 ILE A O 1
ATOM 1748 N N . PHE A 1 218 ? -8.387 7.272 4.647 1.00 98.00 218 PHE A N 1
ATOM 1749 C CA . PHE A 1 218 ? -8.380 6.649 5.963 1.00 98.00 218 PHE A CA 1
ATOM 1750 C C . PHE A 1 218 ? -8.376 7.719 7.050 1.00 98.00 218 PHE A C 1
ATOM 1752 O O . PHE A 1 218 ? -7.479 8.559 7.064 1.00 98.00 218 PHE A O 1
ATOM 1759 N N . HIS A 1 219 ? -9.309 7.648 7.994 1.00 97.25 219 HIS A N 1
ATOM 1760 C CA . HIS A 1 219 ? -9.188 8.385 9.248 1.00 97.25 219 HIS A CA 1
ATOM 1761 C C . HIS A 1 219 ? -8.485 7.527 10.288 1.00 97.25 219 HIS A C 1
ATOM 1763 O O . HIS A 1 219 ? -8.688 6.311 10.349 1.00 97.25 219 HIS A O 1
ATOM 1769 N N . TRP A 1 220 ? -7.669 8.172 11.116 1.00 96.69 220 TRP A N 1
ATOM 1770 C CA . TRP A 1 220 ? -7.219 7.578 12.365 1.00 96.69 220 TRP A CA 1
ATOM 1771 C C . TRP A 1 220 ? -8.426 7.390 13.280 1.00 96.69 220 TRP A C 1
ATOM 1773 O O . TRP A 1 220 ? -9.064 8.361 13.657 1.00 96.69 220 TRP A O 1
ATOM 1783 N N . GLU A 1 221 ? -8.786 6.158 13.607 1.00 96.38 221 GLU A N 1
ATOM 1784 C CA . GLU A 1 221 ? -9.953 5.905 14.456 1.00 96.38 221 GLU A CA 1
ATOM 1785 C C . GLU A 1 221 ? -9.527 5.750 15.909 1.00 96.38 221 GLU A C 1
ATOM 1787 O O . GLU A 1 221 ? -10.102 6.366 16.804 1.00 96.38 221 GLU A O 1
ATOM 1792 N N . LYS A 1 222 ? -8.483 4.949 16.145 1.00 94.69 222 LYS A N 1
ATOM 1793 C CA . LYS A 1 222 ? -8.069 4.603 17.500 1.00 94.69 222 LYS A CA 1
ATOM 1794 C C . LYS A 1 222 ? -6.579 4.353 17.616 1.00 94.69 222 LYS A C 1
ATOM 1796 O O . LYS A 1 222 ? -6.020 3.618 16.809 1.00 94.69 222 LYS A O 1
ATOM 1801 N N . THR A 1 223 ? -5.935 4.888 18.648 1.00 93.56 223 THR A N 1
ATOM 1802 C CA . THR A 1 223 ? -4.571 4.486 19.015 1.00 93.56 223 THR A CA 1
ATOM 1803 C C . THR A 1 223 ? -4.586 3.118 19.696 1.00 93.56 223 THR A C 1
ATOM 1805 O O . THR A 1 223 ? -5.235 2.939 20.726 1.00 93.56 223 THR A O 1
ATOM 1808 N N . LEU A 1 224 ? -3.864 2.157 19.116 1.00 90.94 224 LEU A N 1
ATOM 1809 C CA . LEU A 1 224 ? -3.750 0.783 19.613 1.00 90.94 224 LEU A CA 1
ATOM 1810 C C . LEU A 1 224 ? -2.509 0.593 20.488 1.00 90.94 224 LEU A C 1
ATOM 1812 O O . LEU A 1 224 ? -2.544 -0.153 21.460 1.00 90.94 224 LEU A O 1
ATOM 1816 N N . HIS A 1 225 ? -1.407 1.255 20.135 1.00 89.75 225 HIS A N 1
ATOM 1817 C CA . HIS A 1 225 ? -0.148 1.168 20.867 1.00 89.75 225 HIS A CA 1
ATOM 1818 C C . HIS A 1 225 ? 0.692 2.431 20.663 1.00 89.75 225 HIS A C 1
ATOM 1820 O O . HIS A 1 225 ? 0.634 3.070 19.613 1.00 89.75 225 HIS A O 1
ATOM 1826 N N . SER A 1 226 ? 1.501 2.783 21.658 1.00 87.00 226 SER A N 1
ATOM 1827 C CA . SER A 1 226 ? 2.497 3.849 21.565 1.00 87.00 226 SER A CA 1
ATOM 1828 C C . SER A 1 226 ? 3.606 3.593 22.573 1.00 87.00 226 SER A C 1
ATOM 1830 O O . SER A 1 226 ? 3.319 3.319 23.738 1.00 87.00 226 SER A O 1
ATOM 1832 N N . ASN A 1 227 ? 4.860 3.750 22.152 1.00 82.56 227 ASN A N 1
ATOM 1833 C CA . ASN A 1 227 ? 6.004 3.650 23.060 1.00 82.56 227 ASN A CA 1
ATOM 1834 C C . ASN A 1 227 ? 6.316 4.965 23.802 1.00 82.56 227 ASN A C 1
ATOM 1836 O O . ASN A 1 227 ? 7.251 5.019 24.597 1.00 82.56 227 ASN A O 1
ATOM 1840 N N . LEU A 1 228 ? 5.521 6.017 23.576 1.00 75.19 228 LEU A N 1
ATOM 1841 C CA . LEU A 1 228 ? 5.550 7.268 24.348 1.00 75.19 228 LEU A CA 1
ATOM 1842 C C . LEU A 1 228 ? 4.836 7.125 25.688 1.00 75.19 228 LEU A C 1
ATOM 1844 O O . LEU A 1 228 ? 5.151 7.794 26.672 1.00 75.19 228 LEU A O 1
ATOM 1848 N N . LEU A 1 229 ? 3.830 6.256 25.720 1.00 64.06 229 LEU A N 1
ATOM 1849 C CA . LEU A 1 229 ? 3.095 5.947 26.925 1.00 64.06 229 LEU A CA 1
ATOM 1850 C C . LEU A 1 229 ? 3.968 4.962 27.701 1.00 64.06 229 LEU A C 1
ATOM 1852 O O . LEU A 1 229 ? 3.932 3.767 27.437 1.00 64.06 229 LEU A O 1
ATOM 1856 N N . HIS A 1 230 ? 4.759 5.458 28.656 1.00 53.31 230 HIS A N 1
ATOM 1857 C CA . HIS A 1 230 ? 5.606 4.689 29.590 1.00 53.31 230 HIS A CA 1
ATOM 1858 C C . HIS A 1 230 ? 4.841 3.671 30.472 1.00 53.31 230 HIS A C 1
ATOM 1860 O O . HIS A 1 230 ? 5.241 3.382 31.598 1.00 53.31 230 HIS A O 1
ATOM 1866 N N . ARG A 1 231 ? 3.676 3.193 30.035 1.00 49.59 231 ARG A N 1
ATOM 1867 C CA . ARG A 1 231 ? 2.692 2.512 30.866 1.00 49.59 231 ARG A CA 1
ATOM 1868 C C . ARG A 1 231 ? 2.878 1.009 30.947 1.00 49.59 231 ARG A C 1
ATOM 1870 O O . ARG A 1 231 ? 2.310 0.426 31.862 1.00 49.59 231 ARG A O 1
ATOM 1877 N N . GLU A 1 232 ? 3.691 0.386 30.100 1.00 50.25 232 GLU A N 1
ATOM 1878 C CA . GLU A 1 232 ? 3.877 -1.062 30.164 1.00 50.25 232 GLU A CA 1
ATOM 1879 C C . GLU A 1 232 ? 5.341 -1.456 29.955 1.00 50.25 232 GLU A C 1
ATOM 1881 O O . GLU A 1 232 ? 5.990 -1.028 29.006 1.00 50.25 232 GLU A O 1
ATOM 1886 N N . ASN A 1 233 ? 5.853 -2.318 30.839 1.00 48.44 233 ASN A N 1
ATOM 1887 C CA . ASN A 1 233 ? 7.166 -2.978 30.754 1.00 48.44 233 ASN A CA 1
ATOM 1888 C C . ASN A 1 233 ? 7.258 -3.975 29.576 1.00 48.44 233 ASN A C 1
ATOM 1890 O O . ASN A 1 233 ? 7.975 -4.974 29.647 1.00 48.44 233 ASN A O 1
ATOM 1894 N N . VAL A 1 234 ? 6.499 -3.751 28.507 1.00 56.31 234 VAL A N 1
ATOM 1895 C CA . VAL A 1 234 ? 6.421 -4.619 27.340 1.00 56.31 234 VAL A CA 1
ATOM 1896 C C . VAL A 1 234 ? 7.160 -3.905 26.214 1.00 56.31 234 VAL A C 1
ATOM 1898 O O . VAL A 1 234 ? 6.603 -3.081 25.495 1.00 56.31 234 VAL A O 1
ATOM 1901 N N . ASN A 1 235 ? 8.454 -4.205 26.091 1.00 65.31 235 ASN A N 1
ATOM 1902 C CA . ASN A 1 235 ? 9.282 -3.748 24.975 1.00 65.31 235 ASN A CA 1
ATOM 1903 C C . ASN A 1 235 ? 8.865 -4.491 23.696 1.00 65.31 235 ASN A C 1
ATOM 1905 O O . ASN A 1 235 ? 9.500 -5.472 23.313 1.00 65.31 235 ASN A O 1
ATOM 1909 N N . VAL A 1 236 ? 7.789 -4.043 23.050 1.00 76.19 236 VAL A N 1
ATOM 1910 C CA . VAL A 1 236 ? 7.461 -4.440 21.675 1.00 76.19 236 VAL A CA 1
ATOM 1911 C C . VAL A 1 236 ? 8.017 -3.372 20.746 1.00 76.19 236 VAL A C 1
ATOM 1913 O O . VAL A 1 236 ? 7.769 -2.179 20.940 1.00 76.19 236 VAL A O 1
ATOM 1916 N N . SER A 1 237 ? 8.811 -3.772 19.755 1.00 82.62 237 SER A N 1
ATOM 1917 C CA . SER A 1 237 ? 9.359 -2.813 18.799 1.00 82.62 237 SER A CA 1
ATOM 1918 C C . SER A 1 237 ? 8.340 -2.468 17.710 1.00 82.62 237 SER A C 1
ATOM 1920 O O . SER A 1 237 ? 7.452 -3.259 17.386 1.00 82.62 237 SER A O 1
ATOM 1922 N N . PHE A 1 238 ? 8.526 -1.307 17.073 1.00 83.12 238 PHE A N 1
ATOM 1923 C CA . PHE A 1 238 ? 7.786 -0.919 15.867 1.00 83.12 238 PHE A CA 1
ATOM 1924 C C . PHE A 1 238 ? 7.788 -2.039 14.820 1.00 83.12 238 PHE A C 1
ATOM 1926 O O . PHE A 1 238 ? 6.769 -2.338 14.200 1.00 83.12 238 PHE A O 1
ATOM 1933 N N . GLN A 1 239 ? 8.955 -2.662 14.640 1.00 84.81 239 GLN A N 1
ATOM 1934 C CA . GLN A 1 239 ? 9.187 -3.677 13.627 1.00 84.81 239 GLN A CA 1
ATOM 1935 C C . GLN A 1 239 ? 8.426 -4.972 13.926 1.00 84.81 239 GLN A C 1
ATOM 1937 O O . GLN A 1 239 ? 7.950 -5.606 12.983 1.00 84.81 239 GLN A O 1
ATOM 1942 N N . ASP A 1 240 ? 8.285 -5.330 15.205 1.00 86.56 240 ASP A N 1
ATOM 1943 C CA . ASP A 1 240 ? 7.531 -6.509 15.636 1.00 86.56 240 ASP A CA 1
ATOM 1944 C C . ASP A 1 240 ? 6.042 -6.327 15.345 1.00 86.56 240 ASP A C 1
ATOM 1946 O O . ASP A 1 240 ? 5.439 -7.187 14.706 1.00 86.56 240 ASP A O 1
ATOM 1950 N N . ILE A 1 241 ? 5.462 -5.180 15.730 1.00 87.75 241 ILE A N 1
ATOM 1951 C CA . ILE A 1 241 ? 4.051 -4.882 15.439 1.00 87.75 241 ILE A CA 1
ATOM 1952 C C . ILE A 1 241 ? 3.831 -4.826 13.927 1.00 87.75 241 ILE A C 1
ATOM 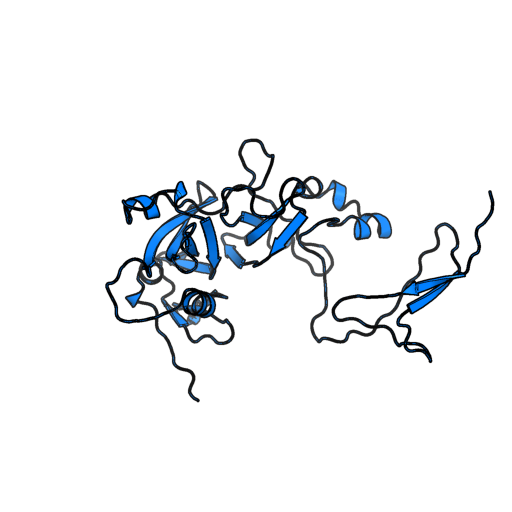1954 O O . ILE A 1 241 ? 2.891 -5.434 13.425 1.00 87.75 241 ILE A O 1
ATOM 1958 N N . TRP A 1 242 ? 4.725 -4.161 13.188 1.00 87.38 242 TRP A N 1
ATOM 1959 C CA . TRP A 1 242 ? 4.640 -4.074 11.732 1.00 87.38 242 TRP A CA 1
ATOM 1960 C C . TRP A 1 242 ? 4.616 -5.450 11.065 1.00 87.38 242 TRP A C 1
ATOM 1962 O O . TRP A 1 242 ? 3.788 -5.695 10.191 1.00 87.38 242 TRP A O 1
ATOM 1972 N N . GLN A 1 243 ? 5.515 -6.359 11.454 1.00 86.62 243 GLN A N 1
ATOM 1973 C CA . GLN A 1 243 ? 5.540 -7.717 10.899 1.00 86.62 243 GLN A CA 1
ATOM 1974 C C . GLN A 1 243 ? 4.286 -8.498 11.280 1.00 86.62 243 GLN A C 1
ATOM 1976 O O . GLN A 1 243 ? 3.700 -9.165 10.429 1.00 86.62 243 GLN A O 1
ATOM 1981 N N . ALA A 1 244 ? 3.857 -8.365 12.534 1.00 87.44 244 ALA A N 1
ATOM 1982 C CA . ALA A 1 244 ? 2.710 -9.060 13.092 1.00 87.44 244 ALA A CA 1
ATOM 1983 C C . ALA A 1 244 ? 1.373 -8.628 12.467 1.00 87.44 244 ALA A C 1
ATOM 1985 O O . ALA A 1 244 ? 0.443 -9.430 12.438 1.00 87.44 244 ALA A O 1
ATOM 1986 N N . THR A 1 245 ? 1.273 -7.399 11.948 1.00 88.38 245 THR A N 1
ATOM 1987 C CA . THR A 1 245 ? 0.041 -6.865 11.344 1.00 88.38 245 THR A CA 1
ATOM 1988 C C . THR A 1 245 ? 0.120 -6.651 9.829 1.00 88.38 245 THR A C 1
ATOM 1990 O O . THR A 1 245 ? -0.750 -6.012 9.237 1.00 88.38 245 THR A O 1
ATOM 1993 N N . ASN A 1 246 ? 1.126 -7.213 9.152 1.00 89.19 246 ASN A N 1
ATOM 1994 C CA . ASN A 1 246 ? 1.230 -7.142 7.693 1.00 89.19 246 ASN A CA 1
ATOM 1995 C C . ASN A 1 246 ? 0.537 -8.318 6.985 1.00 89.19 246 ASN A C 1
ATOM 1997 O O . ASN A 1 246 ? 0.469 -9.439 7.493 1.00 89.19 246 ASN A O 1
ATOM 2001 N N . GLY A 1 247 ? 0.077 -8.084 5.753 1.00 89.69 247 GLY A N 1
ATOM 2002 C CA . GLY A 1 247 ? -0.546 -9.119 4.924 1.00 89.69 247 GLY A CA 1
ATOM 2003 C C . GLY A 1 247 ? -1.878 -9.609 5.493 1.00 89.69 247 GLY A C 1
ATOM 2004 O O . GLY A 1 247 ? -2.101 -10.817 5.577 1.00 89.69 247 GLY A O 1
ATOM 2005 N N . ALA A 1 248 ? -2.725 -8.672 5.924 1.00 94.69 248 ALA A N 1
ATOM 2006 C CA . ALA A 1 248 ? -4.055 -8.960 6.446 1.00 94.69 248 ALA A CA 1
ATOM 2007 C C . ALA A 1 248 ? -4.957 -9.590 5.372 1.00 94.69 248 ALA A C 1
ATOM 2009 O O . ALA A 1 248 ? -5.036 -9.105 4.243 1.00 94.69 248 ALA A O 1
ATOM 2010 N N . VAL A 1 249 ? -5.665 -10.656 5.735 1.00 94.12 249 VAL A N 1
ATOM 2011 C CA . VAL A 1 249 ? -6.626 -11.355 4.881 1.00 94.12 249 VAL A CA 1
ATOM 2012 C C . VAL A 1 249 ? -7.877 -11.661 5.690 1.00 94.12 249 VAL A C 1
ATOM 2014 O O . VAL A 1 249 ? -7.827 -12.385 6.684 1.00 94.12 249 VAL A O 1
ATOM 2017 N N . THR A 1 250 ? -9.016 -11.144 5.241 1.00 94.38 250 THR A N 1
ATOM 2018 C CA . THR A 1 250 ? -10.316 -11.476 5.831 1.00 94.38 250 THR A CA 1
ATOM 2019 C C . THR A 1 250 ? -10.791 -12.846 5.358 1.00 94.38 250 THR A C 1
ATOM 2021 O O . THR A 1 250 ? -10.942 -13.085 4.159 1.00 94.38 250 THR A O 1
ATOM 2024 N N . CYS A 1 251 ? -11.078 -13.736 6.306 1.00 92.88 251 CYS A N 1
ATOM 2025 C CA . CYS A 1 251 ? -11.667 -15.046 6.069 1.00 92.88 251 CYS A CA 1
ATOM 2026 C C . CYS A 1 251 ? -13.130 -15.043 6.522 1.00 92.88 251 CYS A C 1
ATOM 2028 O O . CYS A 1 251 ? -13.424 -14.979 7.717 1.00 92.88 251 CYS A O 1
ATOM 2030 N N . LYS A 1 252 ? -14.057 -15.131 5.562 1.00 88.62 252 LYS A N 1
ATOM 2031 C CA . LYS A 1 252 ? -15.498 -15.144 5.855 1.00 88.62 252 LYS A CA 1
ATOM 2032 C C . LYS A 1 252 ? -15.917 -16.392 6.639 1.00 88.62 252 LYS A C 1
ATOM 2034 O O . LYS A 1 252 ? -16.727 -16.272 7.549 1.00 88.62 252 LYS A O 1
ATOM 2039 N N . ASP A 1 253 ? -15.315 -17.544 6.345 1.00 90.62 253 ASP A N 1
ATOM 2040 C CA . ASP A 1 253 ? -15.689 -18.829 6.954 1.00 90.62 253 ASP A CA 1
ATOM 2041 C C . ASP A 1 253 ? -15.404 -18.879 8.458 1.00 90.62 253 ASP A C 1
ATOM 2043 O O . ASP A 1 253 ? -16.184 -19.444 9.220 1.00 90.62 253 ASP A O 1
ATOM 2047 N N . SER A 1 254 ? -14.295 -18.279 8.902 1.00 92.31 254 SER A N 1
ATOM 2048 C CA . SER A 1 254 ? -13.951 -18.225 10.327 1.00 92.31 254 SER A CA 1
ATOM 2049 C C . SER A 1 254 ? -14.405 -16.942 11.019 1.00 92.31 254 SER A C 1
ATOM 2051 O O . SER A 1 254 ? -14.293 -16.853 12.240 1.00 92.31 254 SER A O 1
ATOM 2053 N N . GLY A 1 255 ? -14.875 -15.941 10.269 1.00 93.25 255 GLY A N 1
ATOM 2054 C CA . GLY A 1 255 ? -15.235 -14.630 10.807 1.00 93.25 255 GLY A CA 1
ATOM 2055 C C . GLY A 1 255 ? -14.045 -13.839 11.355 1.00 93.25 255 GLY A C 1
ATOM 2056 O O . GLY A 1 255 ? -14.241 -12.959 12.190 1.00 93.25 255 GLY A O 1
ATOM 2057 N N . ASN A 1 256 ? -12.820 -14.135 10.909 1.00 95.12 256 ASN A N 1
ATOM 2058 C CA . ASN A 1 256 ? -11.592 -13.497 11.386 1.00 95.12 256 ASN A CA 1
ATOM 2059 C C . ASN A 1 256 ? -10.780 -12.875 10.247 1.00 95.12 256 ASN A C 1
ATOM 2061 O O . ASN A 1 256 ? -10.821 -13.319 9.098 1.00 95.12 256 ASN A O 1
ATOM 2065 N N . VAL A 1 257 ? -9.981 -11.874 10.600 1.00 96.31 257 VAL A N 1
ATOM 2066 C CA . VAL A 1 257 ? -8.834 -11.423 9.817 1.00 96.31 257 VAL A CA 1
ATOM 2067 C C . VAL A 1 257 ? -7.589 -12.159 10.304 1.00 96.31 257 VAL A C 1
ATOM 2069 O O . VAL A 1 257 ? -7.361 -12.263 11.508 1.00 96.31 257 VAL A O 1
ATOM 2072 N N . TYR A 1 258 ? -6.778 -12.641 9.365 1.00 95.25 258 TYR A N 1
ATOM 2073 C CA . TYR A 1 258 ? -5.472 -13.256 9.610 1.00 95.25 258 TYR A CA 1
ATOM 2074 C C . TYR A 1 258 ? -4.361 -12.372 9.057 1.00 95.25 258 TYR A C 1
ATOM 2076 O O . TYR A 1 258 ? -4.505 -11.836 7.962 1.00 95.25 258 TYR A O 1
ATOM 2084 N N . PHE A 1 259 ? -3.235 -12.274 9.759 1.00 93.88 259 PHE A N 1
ATOM 2085 C CA . PHE A 1 259 ? -2.049 -11.559 9.277 1.00 93.88 259 PHE A CA 1
ATOM 2086 C C . PHE A 1 259 ? -0.988 -12.560 8.833 1.00 93.88 259 PHE A C 1
ATOM 2088 O O . PHE A 1 259 ? -0.370 -13.230 9.654 1.00 93.88 259 PHE A O 1
ATOM 2095 N N . CYS A 1 260 ? -0.812 -12.713 7.523 1.00 87.94 260 CYS A N 1
ATOM 2096 C CA . CYS A 1 260 ? -0.171 -13.889 6.932 1.00 87.94 260 CYS A CA 1
ATOM 2097 C C . CYS A 1 260 ? 1.326 -13.711 6.615 1.00 87.94 260 CYS A C 1
ATOM 2099 O O . CYS A 1 260 ? 1.834 -14.362 5.702 1.00 87.94 260 CYS A O 1
ATOM 2101 N N . THR A 1 261 ? 2.045 -12.842 7.333 1.00 82.31 261 THR A N 1
ATOM 2102 C CA . THR A 1 261 ? 3.453 -12.527 7.023 1.00 82.31 261 THR A CA 1
ATOM 2103 C C . THR A 1 261 ? 4.411 -12.979 8.137 1.00 82.31 261 THR A C 1
ATOM 2105 O O . THR A 1 261 ? 4.497 -12.307 9.158 1.00 82.31 261 THR A O 1
ATOM 2108 N N . PRO A 1 262 ? 5.194 -14.067 7.969 1.00 75.12 262 PRO A N 1
ATOM 2109 C CA . PRO A 1 262 ? 5.070 -15.122 6.954 1.00 75.12 262 PRO A CA 1
ATOM 2110 C C . PRO A 1 262 ? 4.029 -16.202 7.311 1.00 75.12 262 PRO A C 1
ATOM 2112 O O . PRO A 1 262 ? 3.707 -17.035 6.469 1.00 75.12 262 PRO A O 1
ATOM 2115 N N . PHE A 1 263 ? 3.522 -16.215 8.547 1.00 83.38 263 PHE A N 1
ATOM 2116 C CA . PHE A 1 263 ? 2.549 -17.193 9.041 1.00 83.38 263 PHE A CA 1
ATOM 2117 C C . PHE A 1 263 ? 1.366 -16.468 9.695 1.00 83.38 263 PHE A C 1
ATOM 2119 O O . PHE A 1 263 ? 1.587 -15.409 10.281 1.00 83.38 263 PHE A O 1
ATOM 2126 N N . PRO A 1 264 ? 0.142 -17.028 9.649 1.00 85.88 264 PRO A N 1
ATOM 2127 C CA . PRO A 1 264 ? -1.064 -16.434 10.233 1.00 85.88 264 PRO A CA 1
ATOM 2128 C C . PRO A 1 264 ? -1.088 -16.552 11.768 1.00 85.88 264 PRO A C 1
ATOM 2130 O O . PRO A 1 264 ? -1.966 -17.195 12.338 1.00 85.88 264 PRO A O 1
ATOM 2133 N N . LEU A 1 265 ? -0.084 -15.985 12.442 1.00 87.12 265 LEU A N 1
ATOM 2134 C CA . LEU A 1 265 ? 0.078 -16.082 13.899 1.00 87.12 265 LEU A CA 1
ATOM 2135 C C . LEU A 1 265 ? -0.774 -15.060 14.645 1.00 87.12 265 LEU A C 1
ATOM 2137 O O . LEU A 1 265 ? -1.113 -15.295 15.798 1.00 87.12 265 LEU A O 1
ATOM 2141 N N . VAL A 1 266 ? -1.129 -13.946 14.008 1.00 92.06 266 VAL A N 1
ATOM 2142 C CA . VAL A 1 266 ? -2.040 -12.954 14.582 1.00 92.06 266 VAL A CA 1
ATOM 2143 C C . VAL A 1 266 ? -3.396 -13.067 13.910 1.00 92.06 266 VAL A C 1
ATOM 2145 O O . VAL A 1 266 ? -3.494 -13.219 12.687 1.00 92.06 266 VAL A O 1
ATOM 2148 N N . THR A 1 267 ? -4.440 -12.970 14.724 1.00 94.94 267 THR A N 1
ATOM 2149 C CA . THR A 1 267 ? -5.829 -12.933 14.272 1.00 94.94 267 THR A CA 1
ATOM 2150 C C . THR A 1 267 ? -6.627 -11.899 15.044 1.00 94.94 267 THR A C 1
ATOM 2152 O O . THR A 1 267 ? -6.294 -11.575 16.182 1.00 94.94 267 THR A O 1
ATOM 2155 N N . VAL A 1 268 ? -7.688 -11.393 14.430 1.00 96.38 268 VAL A N 1
ATOM 2156 C CA . VAL A 1 268 ? -8.675 -10.525 15.075 1.00 96.38 268 VAL A CA 1
ATOM 2157 C C . VAL A 1 268 ? -10.048 -10.824 14.469 1.00 96.38 268 VAL A C 1
ATOM 2159 O O . VAL A 1 268 ? -10.118 -11.070 13.259 1.00 96.38 268 VAL A O 1
ATOM 2162 N N . PRO A 1 269 ? -11.147 -10.821 15.243 1.00 96.31 269 PRO A N 1
ATOM 2163 C CA . PRO A 1 269 ? -12.477 -10.954 14.664 1.00 96.31 269 PRO A CA 1
ATOM 2164 C C . PRO A 1 269 ? -12.720 -9.897 13.582 1.00 96.31 269 PRO A C 1
ATOM 2166 O O . PRO A 1 269 ? -12.323 -8.740 13.718 1.00 96.31 269 PRO A O 1
ATOM 2169 N N . SER A 1 270 ? -13.381 -10.289 12.495 1.00 95.81 270 SER A N 1
ATOM 2170 C CA . SER A 1 270 ? -13.619 -9.451 11.315 1.00 95.81 270 SER A CA 1
ATOM 2171 C C . SER A 1 270 ? -14.757 -8.441 11.540 1.00 95.81 270 SER A C 1
ATOM 2173 O O . SER A 1 270 ? -15.716 -8.386 10.767 1.00 95.81 270 SER A O 1
ATOM 2175 N N . SER A 1 271 ? -14.645 -7.630 12.591 1.00 96.12 271 SER A N 1
ATOM 2176 C CA . SER A 1 271 ? -15.569 -6.548 12.933 1.00 96.12 271 SER A CA 1
ATOM 2177 C C . SER A 1 271 ? -14.809 -5.246 13.187 1.00 96.12 271 SER A C 1
ATOM 2179 O O . SER A 1 271 ? -13.627 -5.266 13.532 1.00 96.12 271 SER A O 1
ATOM 2181 N N . LEU A 1 272 ? -15.487 -4.108 13.024 1.00 96.25 272 LEU A N 1
ATOM 2182 C CA . LEU A 1 272 ? -14.877 -2.799 13.260 1.00 96.25 272 LEU A CA 1
ATOM 2183 C C . LEU A 1 272 ? -14.478 -2.606 14.731 1.00 96.25 272 LEU A C 1
ATOM 2185 O O . LEU A 1 272 ? -13.368 -2.153 15.006 1.00 96.25 272 LEU A O 1
ATOM 2189 N N . ASP A 1 273 ? -15.351 -3.013 15.655 1.00 95.56 273 ASP A N 1
ATOM 2190 C CA . ASP A 1 273 ? -15.107 -2.929 17.098 1.00 95.56 273 ASP A CA 1
ATOM 2191 C C . ASP A 1 273 ? -13.871 -3.745 17.493 1.00 95.56 273 ASP A C 1
ATOM 2193 O O . ASP A 1 273 ? -13.023 -3.284 18.253 1.00 95.56 273 ASP A O 1
ATOM 2197 N N . SER A 1 274 ? -13.726 -4.949 16.933 1.00 96.25 274 SER A N 1
ATOM 2198 C CA . SER A 1 274 ? -12.554 -5.789 17.182 1.00 96.25 274 SER A CA 1
ATOM 2199 C C . SER A 1 274 ? -11.285 -5.243 16.548 1.00 96.25 274 SER A C 1
ATOM 2201 O O . SER A 1 274 ? -10.226 -5.307 17.162 1.00 96.25 274 SER A O 1
ATOM 2203 N N . TRP A 1 275 ? -11.379 -4.665 15.350 1.00 96.88 275 TRP A N 1
ATOM 2204 C CA . TRP A 1 275 ? -10.233 -4.049 14.688 1.00 96.88 275 TRP A CA 1
ATOM 2205 C C . TRP A 1 275 ? -9.649 -2.881 15.493 1.00 96.88 275 TRP A C 1
ATOM 2207 O O . TRP A 1 275 ? -8.427 -2.720 15.547 1.00 96.88 275 TRP A O 1
ATOM 2217 N N . CYS A 1 276 ? -10.519 -2.087 16.121 1.00 95.88 276 CYS A N 1
ATOM 2218 C CA . CYS A 1 276 ? -10.154 -0.880 16.861 1.00 95.88 276 CYS A CA 1
ATOM 2219 C C . CYS A 1 276 ? -9.787 -1.130 18.333 1.00 95.88 276 CYS A C 1
ATOM 2221 O O . CYS A 1 276 ? -9.490 -0.172 19.043 1.00 95.88 276 CYS A O 1
ATOM 2223 N N . ASP A 1 277 ? -9.769 -2.381 18.795 1.00 94.25 277 ASP A N 1
ATOM 2224 C CA . ASP A 1 277 ? -9.409 -2.734 20.168 1.00 94.25 277 ASP A CA 1
ATOM 2225 C C . ASP A 1 277 ? -8.249 -3.734 20.182 1.00 94.25 277 ASP A C 1
ATOM 2227 O O . ASP A 1 277 ? -8.383 -4.885 19.763 1.00 94.25 277 ASP A O 1
ATOM 2231 N N . ALA A 1 278 ? -7.101 -3.297 20.703 1.00 90.94 278 ALA A N 1
ATOM 2232 C CA . ALA A 1 278 ? -5.895 -4.112 20.790 1.00 90.94 278 ALA A CA 1
ATOM 2233 C C . ALA A 1 278 ? -6.103 -5.406 21.603 1.00 90.94 278 ALA A C 1
ATOM 2235 O O . ALA A 1 278 ? -5.422 -6.397 21.344 1.00 90.94 278 ALA A O 1
ATOM 2236 N N . LEU A 1 279 ? -7.063 -5.438 22.536 1.00 91.88 279 LEU A N 1
ATOM 2237 C CA . LEU A 1 279 ? -7.358 -6.614 23.362 1.00 91.88 279 LEU A CA 1
ATOM 2238 C C . LEU A 1 279 ? -8.047 -7.746 22.590 1.00 91.88 279 LEU A C 1
ATOM 2240 O O . LEU A 1 279 ? -8.072 -8.882 23.061 1.00 91.88 279 LEU A O 1
ATOM 2244 N N . HIS A 1 280 ? -8.595 -7.465 21.406 1.00 94.69 280 HIS A N 1
ATOM 2245 C CA . HIS A 1 280 ? -9.221 -8.480 20.559 1.00 94.69 280 HIS A CA 1
ATOM 2246 C C . HIS A 1 280 ? -8.237 -9.185 19.615 1.00 94.69 280 HIS A C 1
ATOM 2248 O O . HIS A 1 280 ? -8.617 -10.147 18.942 1.00 94.69 280 HIS A O 1
ATOM 2254 N N . TYR A 1 281 ? -6.974 -8.752 19.574 1.00 93.44 281 TYR A N 1
ATOM 2255 C CA . TYR A 1 281 ? -5.939 -9.402 18.778 1.00 93.44 281 TYR A CA 1
ATOM 2256 C C . TYR A 1 281 ? -5.402 -10.620 19.526 1.00 93.44 281 TYR A C 1
ATOM 2258 O O . TYR A 1 281 ? -4.927 -10.533 20.656 1.00 93.44 281 TYR A O 1
ATOM 2266 N N . SER A 1 282 ? -5.462 -11.778 18.877 1.00 91.56 282 SER A N 1
ATOM 2267 C CA . SER A 1 282 ? -4.986 -13.047 19.423 1.00 91.56 282 SER A CA 1
ATOM 2268 C C . SER A 1 282 ? -3.711 -13.484 18.716 1.00 91.56 282 SER A C 1
ATOM 2270 O O . SER A 1 282 ? -3.679 -13.558 17.486 1.00 91.56 282 SER A O 1
ATOM 2272 N N . PHE A 1 283 ? -2.680 -13.816 19.495 1.00 87.88 283 PHE A N 1
ATOM 2273 C CA . PHE A 1 283 ? -1.435 -14.398 19.000 1.00 87.88 283 PHE A CA 1
ATOM 2274 C C . PHE A 1 283 ? -1.426 -15.908 19.244 1.00 87.88 283 PHE A C 1
ATOM 2276 O O . PHE A 1 283 ? -1.508 -16.366 20.383 1.00 87.88 283 PHE A O 1
ATOM 2283 N N . THR A 1 284 ? -1.298 -16.686 18.175 1.00 81.44 284 THR A N 1
ATOM 2284 C CA . THR A 1 284 ? -1.051 -18.123 18.247 1.00 81.44 284 THR A CA 1
ATOM 2285 C C . THR A 1 284 ? 0.457 -18.342 18.185 1.00 81.44 284 THR A C 1
ATOM 2287 O O . THR A 1 284 ? 1.049 -18.128 17.126 1.00 81.44 284 THR A O 1
ATOM 2290 N N . PRO A 1 285 ? 1.118 -18.749 19.282 1.00 67.31 285 PRO A N 1
ATOM 2291 C CA . PRO A 1 285 ? 2.540 -19.046 19.236 1.00 67.31 285 PRO A CA 1
ATOM 2292 C C . PRO A 1 285 ? 2.797 -20.200 18.265 1.00 67.31 285 PRO A C 1
ATOM 2294 O O . PRO A 1 285 ? 2.110 -21.221 18.296 1.00 67.31 285 PRO A O 1
ATOM 2297 N N . SER A 1 286 ? 3.801 -20.051 17.398 1.00 59.91 286 SER A N 1
ATOM 2298 C CA . SER A 1 286 ? 4.259 -21.161 16.566 1.00 59.91 286 SER A CA 1
ATOM 2299 C C . SER A 1 286 ? 4.744 -22.282 17.486 1.00 59.91 286 SER A C 1
ATOM 2301 O O . SER A 1 286 ? 5.663 -22.056 18.279 1.00 59.91 286 SER A O 1
ATOM 2303 N N . VAL A 1 287 ? 4.151 -23.473 17.386 1.00 50.19 287 VAL A N 1
ATOM 2304 C CA . VAL A 1 287 ? 4.710 -24.678 18.009 1.00 50.19 287 VAL A CA 1
ATOM 2305 C C . VAL A 1 287 ? 6.099 -24.868 17.397 1.00 50.19 287 VAL A C 1
ATOM 2307 O O . VAL A 1 287 ? 6.210 -25.086 16.191 1.00 50.19 287 VAL A O 1
ATOM 2310 N N . ARG A 1 288 ? 7.143 -24.656 18.202 1.00 41.31 288 ARG A N 1
ATOM 2311 C CA . ARG A 1 288 ? 8.522 -24.981 17.828 1.00 41.31 288 ARG A CA 1
ATOM 2312 C C . ARG A 1 288 ? 8.759 -26.472 17.988 1.00 41.31 288 ARG A C 1
ATOM 2314 O O . ARG A 1 288 ? 8.251 -27.026 18.988 1.00 41.31 288 ARG A O 1
#